Protein AF-A0A2D2AUF2-F1 (afdb_monomer_lite)

Radius of gyration: 23.56 Å; chains: 1; bounding box: 39×73×80 Å

Secondary structure (DSSP, 8-state):
-------------------------TTHHHHHHHIIIIITTTT-HHHHHHHHHHTT-EEPPP-TTSPPPPTTEEEEEEEEEETTEEEEEEEEEE--B-TTS-EEEEEEEE-S-BHHHHHHHHHHHH-SPEE-TTS-EEEEEEEETTEEEE-GGGGGS-HHHHHHHHHHS-EEEEEEEEPTTSBEEEEEEEEE-TTS--

pLDDT: mean 77.95, std 17.76, range [35.19, 95.75]

Structure (mmCIF, N/CA/C/O backbone):
data_AF-A0A2D2AUF2-F1
#
_entry.id   AF-A0A2D2AUF2-F1
#
loop_
_atom_site.group_PDB
_atom_site.id
_atom_site.type_symbol
_atom_site.label_atom_id
_atom_site.label_alt_id
_atom_site.label_comp_id
_atom_site.label_asym_id
_atom_site.label_entity_id
_atom_site.label_seq_id
_atom_site.pdbx_PDB_ins_code
_atom_site.Cartn_x
_atom_site.Cartn_y
_atom_site.Cartn_z
_atom_site.occupancy
_atom_site.B_iso_or_equiv
_atom_site.auth_seq_id
_atom_site.auth_comp_id
_atom_site.auth_asym_id
_atom_site.auth_atom_id
_atom_site.pdbx_PDB_model_num
ATOM 1 N N . MET A 1 1 ? 6.861 -54.718 62.204 1.00 42.69 1 MET A N 1
ATOM 2 C CA . MET A 1 1 ? 7.048 -54.697 60.732 1.00 42.69 1 MET A CA 1
ATOM 3 C C . MET A 1 1 ? 6.108 -53.640 60.169 1.00 42.69 1 MET A C 1
ATOM 5 O O . MET A 1 1 ? 4.911 -53.840 60.222 1.00 42.69 1 MET A O 1
ATOM 9 N N . ARG A 1 2 ? 6.547 -52.387 60.024 1.00 39.69 2 ARG A N 1
ATOM 10 C CA . ARG A 1 2 ? 7.263 -51.808 58.866 1.00 39.69 2 ARG A CA 1
ATOM 11 C C . ARG A 1 2 ? 6.414 -51.729 57.580 1.00 39.69 2 ARG A C 1
ATOM 13 O O . ARG A 1 2 ? 6.298 -52.730 56.894 1.00 39.69 2 ARG A O 1
ATOM 20 N N . LEU A 1 3 ? 6.009 -50.482 57.276 1.00 37.81 3 LEU A N 1
ATOM 21 C CA . LEU A 1 3 ? 5.752 -49.844 55.965 1.00 37.81 3 LEU A CA 1
ATOM 22 C C . LEU A 1 3 ? 4.627 -50.449 55.099 1.00 37.81 3 LEU A C 1
ATOM 24 O O . LEU A 1 3 ? 4.617 -51.636 54.833 1.00 37.81 3 LEU A O 1
ATOM 28 N N . ARG A 1 4 ? 3.675 -49.688 54.549 1.00 45.91 4 ARG A N 1
ATOM 29 C CA . ARG A 1 4 ? 3.782 -48.426 53.787 1.00 45.91 4 ARG A CA 1
ATOM 30 C C . ARG A 1 4 ? 2.498 -47.614 54.052 1.00 45.91 4 ARG A C 1
ATOM 32 O O . ARG A 1 4 ? 1.413 -48.151 53.899 1.00 45.91 4 ARG A O 1
ATOM 39 N N . LEU A 1 5 ? 2.508 -46.401 54.604 1.00 39.28 5 LEU A N 1
ATOM 40 C CA . LEU A 1 5 ? 3.148 -45.174 54.120 1.00 39.28 5 LEU A CA 1
ATOM 41 C C . LEU A 1 5 ? 2.722 -44.855 52.673 1.00 39.28 5 LEU A C 1
ATOM 43 O O . LEU A 1 5 ? 3.410 -45.255 51.745 1.00 39.28 5 LEU A O 1
ATOM 47 N N . GLN A 1 6 ? 1.615 -44.127 52.486 1.00 37.69 6 GLN A N 1
ATOM 48 C CA . GLN A 1 6 ? 1.638 -42.743 51.979 1.00 37.69 6 GLN A CA 1
ATOM 49 C C . GLN A 1 6 ? 0.254 -42.253 51.496 1.00 37.69 6 GLN A C 1
ATOM 51 O O . GLN A 1 6 ? -0.261 -42.696 50.479 1.00 37.69 6 GLN A O 1
ATOM 56 N N . ARG A 1 7 ? -0.221 -41.211 52.199 1.00 39.41 7 ARG A N 1
ATOM 57 C CA . ARG A 1 7 ? -0.939 -40.025 51.689 1.00 39.41 7 ARG A CA 1
ATOM 58 C C . ARG A 1 7 ? -2.450 -40.126 51.449 1.00 39.41 7 ARG A C 1
ATOM 60 O O . ARG A 1 7 ? -2.929 -40.098 50.325 1.00 39.41 7 ARG A O 1
ATOM 67 N N . ALA A 1 8 ? -3.183 -40.007 52.554 1.00 43.19 8 ALA A N 1
ATOM 68 C CA . ALA A 1 8 ? -4.300 -39.070 52.635 1.00 43.19 8 ALA A CA 1
ATOM 69 C C . ALA A 1 8 ? -3.779 -37.742 53.221 1.00 43.19 8 ALA A C 1
ATOM 71 O O . ALA A 1 8 ? -3.351 -37.749 54.368 1.00 43.19 8 ALA A O 1
ATOM 72 N N . VAL A 1 9 ? -3.774 -36.652 52.443 1.00 41.28 9 VAL A N 1
ATOM 73 C CA . VAL A 1 9 ? -3.790 -35.227 52.867 1.00 41.28 9 VAL A CA 1
ATOM 74 C C . VAL A 1 9 ? -4.280 -34.461 51.624 1.00 41.28 9 VAL A C 1
ATOM 76 O O . VAL A 1 9 ? -3.587 -34.441 50.616 1.00 41.28 9 VAL A O 1
ATOM 79 N N . ALA A 1 10 ? -5.575 -34.181 51.501 1.00 35.19 10 ALA A N 1
ATOM 80 C CA . ALA A 1 10 ? -6.265 -32.975 51.965 1.00 35.19 10 ALA A CA 1
ATOM 81 C C . ALA A 1 10 ? -6.026 -31.717 51.099 1.00 35.19 10 ALA A C 1
ATOM 83 O O . ALA A 1 10 ? -4.905 -31.256 50.936 1.00 35.19 10 ALA A O 1
ATOM 84 N N . ALA A 1 11 ? -7.164 -31.153 50.684 1.00 35.75 11 ALA A N 1
ATOM 85 C CA . ALA A 1 11 ? -7.474 -29.729 50.573 1.00 35.75 11 ALA A CA 1
ATOM 86 C C . ALA A 1 11 ? -6.917 -28.891 49.399 1.00 35.75 11 ALA A C 1
ATOM 88 O O . ALA A 1 11 ? -5.749 -28.540 49.329 1.00 35.75 11 ALA A O 1
ATOM 89 N N . VAL A 1 12 ? -7.869 -28.484 48.549 1.00 39.88 12 VAL A N 1
ATOM 90 C CA . VAL A 1 12 ? -8.188 -27.087 48.192 1.00 39.88 12 VAL A CA 1
ATOM 91 C C . VAL A 1 12 ? -7.005 -26.151 47.900 1.00 39.88 12 VAL A C 1
ATOM 93 O O . VAL A 1 12 ? -6.470 -25.495 48.786 1.00 39.88 12 VAL A O 1
ATOM 96 N N . LEU A 1 13 ? -6.751 -25.963 46.606 1.00 39.34 13 LEU A N 1
ATOM 97 C CA . LEU A 1 13 ? -6.381 -24.683 45.991 1.00 39.34 13 LEU A CA 1
ATOM 98 C C . LEU A 1 13 ? -7.336 -24.535 44.791 1.00 39.34 13 LEU A C 1
ATOM 100 O O . LEU A 1 13 ? -7.175 -25.210 43.783 1.00 39.34 13 LEU A O 1
ATOM 104 N N . ALA A 1 14 ? -8.526 -23.948 44.935 1.00 36.66 14 ALA A N 1
ATOM 105 C CA . ALA A 1 14 ? -8.764 -22.506 44.962 1.00 36.66 14 ALA A CA 1
ATOM 106 C C . ALA A 1 14 ? -7.935 -21.755 43.906 1.00 36.66 14 ALA A C 1
ATOM 108 O O . ALA A 1 14 ? -6.745 -21.529 44.083 1.00 36.66 14 ALA A O 1
ATOM 109 N N . ALA A 1 15 ? -8.628 -21.399 42.820 1.00 44.09 15 ALA A N 1
ATOM 110 C CA . ALA A 1 15 ? -8.520 -20.135 42.101 1.00 44.09 15 ALA A CA 1
ATOM 111 C C . ALA A 1 15 ? -7.111 -19.532 41.963 1.00 44.09 15 ALA A C 1
ATOM 113 O O . ALA A 1 15 ? -6.648 -18.862 42.869 1.00 44.09 15 ALA A O 1
ATOM 114 N N . ILE A 1 16 ? -6.496 -19.705 40.791 1.00 44.22 16 ILE A N 1
ATOM 115 C CA . ILE A 1 16 ? -5.993 -18.647 39.888 1.00 44.22 16 ILE A CA 1
ATOM 116 C C . ILE A 1 16 ? -5.719 -19.378 38.564 1.00 44.22 16 ILE A C 1
ATOM 118 O O . ILE A 1 16 ? -4.598 -19.686 38.185 1.00 44.22 16 ILE A O 1
ATOM 122 N N . GLY A 1 17 ? -6.791 -19.743 37.865 1.00 37.19 17 GLY A N 1
ATOM 123 C CA . GLY A 1 17 ? -6.725 -20.001 36.430 1.00 37.19 17 GLY A CA 1
ATOM 124 C C . GLY A 1 17 ? -7.055 -18.691 35.745 1.00 37.19 17 GLY A C 1
ATOM 125 O O . GLY A 1 17 ? -8.127 -18.567 35.162 1.00 37.19 17 GLY A O 1
ATOM 126 N N . GLY A 1 18 ? -6.213 -17.675 35.965 1.00 37.88 18 GLY A N 1
ATOM 127 C CA . GLY A 1 18 ? -6.371 -16.380 35.330 1.00 37.88 18 GLY A CA 1
ATOM 128 C C . GLY A 1 18 ? -6.527 -16.618 33.840 1.00 37.88 18 GLY A C 1
ATOM 129 O O . GLY A 1 18 ? -5.649 -17.210 33.213 1.00 37.88 18 GLY A O 1
ATOM 130 N N . ALA A 1 19 ? -7.667 -16.197 33.297 1.00 42.41 19 ALA A N 1
ATOM 131 C CA . ALA A 1 19 ? -7.785 -15.970 31.879 1.00 42.41 19 ALA A CA 1
ATOM 132 C C . ALA A 1 19 ? -6.606 -15.068 31.511 1.00 42.41 19 ALA A C 1
ATOM 134 O O . ALA A 1 19 ? -6.608 -13.871 31.801 1.00 42.41 19 ALA A O 1
ATOM 135 N N . LEU A 1 20 ? -5.576 -15.656 30.908 1.00 38.62 20 LEU A N 1
ATOM 136 C CA . LEU A 1 20 ? -4.679 -14.935 30.033 1.00 38.62 20 LEU A CA 1
ATOM 137 C C . LEU A 1 20 ? -5.557 -14.504 28.861 1.00 38.62 20 LEU A C 1
ATOM 139 O O . LEU A 1 20 ? -5.543 -15.085 27.780 1.00 38.62 20 LEU A O 1
ATOM 143 N N . ILE A 1 21 ? -6.344 -13.454 29.097 1.00 46.22 21 ILE A N 1
ATOM 144 C CA . ILE A 1 21 ? -6.586 -12.447 28.089 1.00 46.22 21 ILE A CA 1
ATOM 145 C C . ILE A 1 21 ? -5.179 -11.931 27.806 1.00 46.22 21 ILE A C 1
ATOM 147 O O . ILE A 1 21 ? -4.710 -10.964 28.402 1.00 46.22 21 ILE A O 1
ATOM 151 N N . CYS A 1 22 ? -4.459 -12.635 26.932 1.00 38.75 22 CYS A N 1
ATOM 152 C CA . CYS A 1 22 ? -3.429 -12.020 26.134 1.00 38.75 22 CYS A CA 1
ATOM 153 C C . CYS A 1 22 ? -4.176 -10.977 25.309 1.00 38.75 22 CYS A C 1
ATOM 155 O O . CYS A 1 22 ? -4.531 -11.208 24.157 1.00 38.75 22 CYS A O 1
ATOM 157 N N . ALA A 1 23 ? -4.467 -9.834 25.928 1.00 42.66 23 ALA A N 1
ATOM 158 C CA . ALA A 1 23 ? -4.622 -8.598 25.212 1.00 42.66 23 ALA A CA 1
ATOM 159 C C . ALA A 1 23 ? -3.246 -8.383 24.591 1.00 42.66 23 ALA A C 1
ATOM 161 O 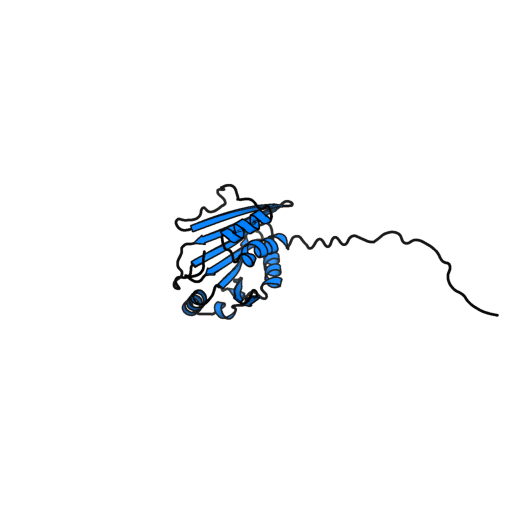O . ALA A 1 23 ? -2.363 -7.756 25.180 1.00 42.66 23 ALA A O 1
ATOM 162 N N . ALA A 1 24 ? -3.037 -8.998 23.423 1.00 40.31 24 ALA A N 1
ATOM 163 C CA . ALA A 1 24 ? -2.057 -8.504 22.488 1.00 40.31 24 ALA A CA 1
ATOM 164 C C . ALA A 1 24 ? -2.299 -6.992 22.451 1.00 40.31 24 ALA A C 1
ATOM 166 O O . ALA A 1 24 ? -3.454 -6.566 22.316 1.00 40.31 24 ALA A O 1
ATOM 167 N N . PRO A 1 25 ? -1.271 -6.175 22.723 1.00 41.75 25 PRO A N 1
ATOM 168 C CA . PRO A 1 25 ? -1.486 -4.749 22.827 1.00 41.75 25 PRO A CA 1
ATOM 169 C C . PRO A 1 25 ? -2.106 -4.300 21.507 1.00 41.75 25 PRO A C 1
ATOM 171 O O . PRO A 1 25 ? -1.744 -4.825 20.453 1.00 41.75 25 PRO A O 1
ATOM 174 N N . ALA A 1 26 ? -3.007 -3.323 21.569 1.00 50.41 26 ALA A N 1
ATOM 175 C CA . ALA A 1 26 ? -3.733 -2.707 20.455 1.00 50.41 26 ALA A CA 1
ATOM 176 C C . ALA A 1 26 ? -2.844 -2.106 19.332 1.00 50.41 26 ALA A C 1
ATOM 178 O O . ALA A 1 26 ? -3.297 -1.282 18.552 1.00 50.41 26 ALA A O 1
ATOM 179 N N . ARG A 1 27 ? -1.568 -2.506 19.250 1.00 51.31 27 ARG A N 1
ATOM 180 C CA . ARG A 1 27 ? -0.566 -2.273 18.206 1.00 51.31 27 ARG A CA 1
ATOM 181 C C . ARG A 1 27 ? -0.865 -3.030 16.906 1.00 51.31 27 ARG A C 1
ATOM 183 O O . ARG A 1 27 ? -0.371 -2.616 15.866 1.00 51.31 27 ARG A O 1
ATOM 190 N N . ALA A 1 28 ? -1.668 -4.097 16.948 1.00 58.34 28 ALA A N 1
ATOM 191 C CA . ALA A 1 28 ? -2.028 -4.869 15.757 1.00 58.34 28 ALA A CA 1
ATOM 192 C C . ALA A 1 28 ? -3.044 -4.155 14.854 1.00 58.34 28 ALA A C 1
ATOM 194 O O . ALA A 1 28 ? -3.029 -4.395 13.661 1.00 58.34 28 ALA A O 1
ATOM 195 N N . GLU A 1 29 ? -3.858 -3.226 15.364 1.00 80.19 29 GLU A N 1
ATOM 196 C CA . GLU A 1 29 ? -5.055 -2.789 14.630 1.00 80.19 29 GLU A CA 1
ATOM 197 C C . GLU A 1 29 ? -4.760 -2.110 13.277 1.00 80.19 29 GLU A C 1
ATOM 199 O O . GLU A 1 29 ? -5.298 -2.543 12.259 1.00 80.19 29 GLU A O 1
ATOM 204 N N . LEU A 1 30 ? -3.870 -1.104 13.204 1.00 87.38 30 LEU A N 1
ATOM 205 C CA . LEU A 1 30 ? -3.563 -0.479 11.903 1.00 87.38 30 LEU A CA 1
ATOM 206 C C . LEU A 1 30 ? -2.656 -1.345 11.032 1.00 87.38 30 LEU A C 1
ATOM 208 O O . LEU A 1 30 ? -2.805 -1.310 9.816 1.00 87.38 30 LEU A O 1
ATOM 212 N N . VAL A 1 31 ? -1.710 -2.092 11.610 1.00 91.25 31 VAL A N 1
ATOM 213 C CA . VAL A 1 31 ? -0.820 -2.967 10.825 1.00 91.25 31 VAL A CA 1
ATOM 214 C C . VAL A 1 31 ? -1.611 -4.128 10.223 1.00 91.25 31 VAL A C 1
ATOM 216 O O . VAL A 1 31 ? -1.379 -4.476 9.073 1.00 91.25 31 VAL A O 1
ATOM 219 N N . GLU A 1 32 ? -2.574 -4.685 10.953 1.00 89.75 32 GLU A N 1
ATOM 220 C CA . GLU A 1 32 ? -3.500 -5.722 10.490 1.00 89.75 32 GLU A CA 1
ATOM 221 C C . GLU A 1 32 ? -4.498 -5.168 9.473 1.00 89.75 32 GLU A C 1
ATOM 223 O O . GLU A 1 32 ? -4.731 -5.795 8.440 1.00 89.75 32 GLU A O 1
ATOM 228 N N . ALA A 1 33 ? -5.042 -3.968 9.706 1.00 90.44 33 ALA A N 1
ATOM 229 C CA . ALA A 1 33 ? -5.881 -3.299 8.717 1.00 90.44 33 ALA A CA 1
ATOM 230 C C . ALA A 1 33 ? -5.100 -3.023 7.425 1.00 90.44 33 ALA A C 1
ATOM 232 O O . ALA A 1 33 ? -5.596 -3.293 6.337 1.00 90.44 33 ALA A O 1
ATOM 233 N N . PHE A 1 34 ? -3.865 -2.532 7.530 1.00 93.25 34 PHE A N 1
ATOM 234 C CA . PHE A 1 34 ? -2.984 -2.305 6.389 1.00 93.25 34 PHE A CA 1
ATOM 235 C C . PHE A 1 34 ? -2.601 -3.608 5.693 1.00 93.25 34 PHE A C 1
ATOM 237 O O . PHE A 1 34 ? -2.616 -3.677 4.467 1.00 93.25 34 PHE A O 1
ATOM 244 N N . ASP A 1 35 ? -2.296 -4.654 6.451 1.00 93.25 35 ASP A N 1
ATOM 245 C CA . ASP A 1 35 ? -2.040 -5.967 5.886 1.00 93.25 35 ASP A CA 1
ATOM 246 C C . ASP A 1 35 ? -3.241 -6.458 5.085 1.00 93.25 35 ASP A C 1
ATOM 248 O O . ASP A 1 35 ? -3.132 -6.738 3.900 1.00 93.25 35 ASP A O 1
ATOM 252 N N . THR A 1 36 ? -4.409 -6.484 5.707 1.00 91.88 36 THR A N 1
ATOM 253 C CA . THR A 1 36 ? -5.612 -7.038 5.095 1.00 91.88 36 THR A CA 1
ATOM 254 C C . THR A 1 36 ? -6.059 -6.211 3.894 1.00 91.88 36 THR A C 1
ATOM 256 O O . THR A 1 36 ? -6.344 -6.763 2.835 1.00 91.88 36 THR A O 1
ATOM 259 N N . LEU A 1 37 ? -6.097 -4.884 4.039 1.00 91.94 37 LEU A N 1
ATOM 260 C CA . LEU A 1 37 ? -6.670 -3.993 3.035 1.00 91.94 37 LEU A CA 1
ATOM 261 C C . LEU A 1 37 ? -5.679 -3.553 1.972 1.00 91.94 37 LEU A C 1
ATOM 263 O O . LEU A 1 37 ? -6.103 -3.383 0.839 1.00 91.94 37 LEU A O 1
ATOM 267 N N . CYS A 1 38 ? -4.4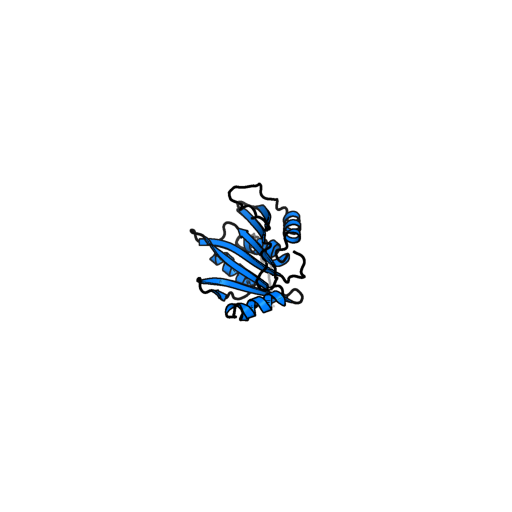07 -3.337 2.302 1.00 93.56 38 CYS A N 1
ATOM 268 C CA . CYS A 1 38 ? -3.408 -2.873 1.342 1.00 93.56 38 CYS A CA 1
ATOM 269 C C . CYS A 1 38 ? -2.577 -4.045 0.817 1.00 93.56 38 CYS A C 1
ATOM 271 O O . CYS A 1 38 ? -2.573 -4.289 -0.387 1.00 93.56 38 CYS A O 1
ATOM 273 N N . ILE A 1 39 ? -1.901 -4.792 1.695 1.00 93.00 39 ILE A N 1
ATOM 274 C CA . ILE A 1 39 ? -1.002 -5.877 1.273 1.00 93.00 39 ILE A CA 1
ATOM 275 C C . ILE A 1 39 ? -1.806 -7.027 0.647 1.00 93.00 39 ILE A C 1
ATOM 277 O O . ILE A 1 39 ? -1.487 -7.462 -0.454 1.00 93.00 39 ILE A O 1
ATOM 281 N N . GLY A 1 40 ? -2.853 -7.514 1.310 1.00 92.38 40 GLY A N 1
ATOM 282 C CA . GLY A 1 40 ? -3.635 -8.693 0.924 1.00 92.38 40 GLY A CA 1
ATOM 283 C C . GLY A 1 40 ? -4.453 -8.532 -0.356 1.00 92.38 40 GLY A C 1
ATOM 284 O O . GLY A 1 40 ? -4.844 -9.526 -0.959 1.00 92.38 40 GLY A O 1
ATOM 285 N N . THR A 1 41 ? -4.679 -7.297 -0.795 1.00 91.81 41 THR A N 1
ATOM 286 C CA . THR A 1 41 ? -5.451 -6.958 -2.002 1.00 91.81 41 THR A CA 1
ATOM 287 C C . THR A 1 41 ? -4.583 -6.353 -3.107 1.00 91.81 41 THR A C 1
ATOM 289 O O . THR A 1 41 ? -5.101 -5.899 -4.132 1.00 91.81 41 THR A O 1
ATOM 292 N N . ASP A 1 42 ? -3.273 -6.263 -2.861 1.00 89.88 42 ASP A N 1
ATOM 293 C CA . ASP A 1 42 ? -2.308 -5.529 -3.673 1.00 89.88 42 ASP A CA 1
ATOM 294 C C . ASP A 1 42 ? -2.723 -4.079 -3.957 1.00 89.88 42 ASP A C 1
ATOM 296 O O . ASP A 1 42 ? -2.354 -3.536 -4.993 1.00 89.88 42 ASP A O 1
ATOM 300 N N . ALA A 1 43 ? -3.492 -3.440 -3.066 1.00 89.50 43 ALA A N 1
ATOM 301 C CA . ALA A 1 43 ? -4.050 -2.093 -3.231 1.00 89.50 43 ALA A CA 1
ATOM 302 C C . ALA A 1 43 ? -4.877 -1.884 -4.512 1.00 89.50 43 ALA A C 1
ATOM 304 O O . ALA A 1 43 ? -4.853 -0.800 -5.105 1.00 89.50 43 ALA A O 1
ATOM 305 N N . ARG A 1 44 ? -5.591 -2.910 -4.980 1.00 88.00 44 ARG A N 1
ATOM 306 C CA . ARG A 1 44 ? -6.575 -2.764 -6.066 1.00 88.00 44 ARG A CA 1
ATOM 307 C C . ARG A 1 44 ? -7.876 -2.221 -5.490 1.00 88.00 44 ARG A C 1
ATOM 309 O O . ARG A 1 44 ? -8.402 -2.814 -4.551 1.00 88.00 44 ARG A O 1
ATOM 316 N N . ILE A 1 45 ? -8.408 -1.125 -6.038 1.00 86.75 45 ILE A N 1
ATOM 317 C CA . ILE A 1 45 ? -9.576 -0.424 -5.463 1.00 86.75 45 ILE A CA 1
ATOM 318 C C . ILE A 1 45 ? -10.752 -1.379 -5.225 1.00 86.75 45 ILE A C 1
ATOM 320 O O . ILE A 1 45 ? -11.304 -1.401 -4.123 1.00 86.75 45 ILE A O 1
ATOM 324 N N . ASP A 1 46 ? -11.096 -2.204 -6.213 1.00 89.25 46 ASP A N 1
ATOM 325 C CA . ASP A 1 46 ? -12.234 -3.123 -6.118 1.00 89.25 46 ASP A CA 1
ATOM 326 C C . ASP A 1 46 ? -12.013 -4.210 -5.063 1.00 89.25 46 ASP A C 1
ATOM 328 O O . ASP A 1 46 ? -12.911 -4.516 -4.275 1.00 89.25 46 ASP A O 1
ATOM 332 N N . ALA A 1 47 ? -10.800 -4.766 -5.001 1.00 91.06 47 ALA A N 1
ATOM 333 C CA . ALA A 1 47 ? -10.445 -5.786 -4.021 1.00 91.06 47 ALA A CA 1
ATOM 334 C C . ALA A 1 47 ? -10.423 -5.212 -2.597 1.00 91.06 47 ALA A C 1
ATOM 336 O O . ALA A 1 47 ? -10.985 -5.825 -1.691 1.00 91.06 47 ALA A O 1
ATOM 337 N N . VAL A 1 48 ? -9.856 -4.013 -2.411 1.00 90.50 48 VAL A N 1
ATOM 338 C CA . VAL A 1 48 ? -9.858 -3.300 -1.124 1.00 90.50 48 VAL A CA 1
ATOM 339 C C . VAL A 1 48 ? -11.287 -3.035 -0.673 1.00 90.50 48 VAL A C 1
ATOM 341 O O . VAL A 1 48 ? -11.638 -3.329 0.464 1.00 90.50 48 VAL A O 1
ATOM 344 N N . THR A 1 49 ? -12.122 -2.503 -1.564 1.00 90.06 49 THR A N 1
ATOM 345 C CA . THR A 1 49 ? -13.510 -2.145 -1.252 1.00 90.06 49 THR A CA 1
ATOM 346 C C . THR A 1 49 ? -14.320 -3.381 -0.872 1.00 90.06 49 THR A C 1
ATOM 348 O O . THR A 1 49 ? -14.997 -3.388 0.157 1.00 90.06 49 THR A O 1
ATOM 351 N N . LYS A 1 50 ? -14.202 -4.459 -1.657 1.00 93.56 50 LYS A N 1
ATOM 352 C CA . LYS A 1 50 ? -14.858 -5.741 -1.380 1.00 93.56 50 LYS A CA 1
ATOM 353 C C . LYS A 1 50 ? -14.433 -6.311 -0.029 1.00 93.56 50 LYS A C 1
ATOM 355 O O . LYS A 1 50 ? -15.289 -6.730 0.749 1.00 93.56 50 LYS A O 1
ATOM 360 N N . GLU A 1 51 ? -13.133 -6.316 0.254 1.00 93.00 51 GLU A N 1
ATOM 361 C CA . GLU A 1 51 ? -12.594 -6.870 1.494 1.00 93.00 51 GLU A CA 1
ATOM 362 C C . GLU A 1 51 ? -12.976 -6.021 2.711 1.00 93.00 51 GLU A C 1
ATOM 364 O O . GLU A 1 51 ? -13.425 -6.547 3.728 1.00 93.00 51 GLU A O 1
ATOM 369 N N . ALA A 1 52 ? -12.917 -4.697 2.588 1.00 90.25 52 ALA A N 1
ATOM 370 C CA . ALA A 1 52 ? -13.354 -3.784 3.632 1.00 90.25 52 ALA A CA 1
ATOM 371 C C . ALA A 1 52 ? -14.839 -3.985 3.974 1.00 90.25 52 ALA A C 1
ATOM 373 O O . ALA A 1 52 ? -15.192 -4.103 5.149 1.00 90.25 52 ALA A O 1
ATOM 374 N N . PHE A 1 53 ? -15.715 -4.095 2.970 1.00 90.38 53 PHE A N 1
ATOM 375 C CA . PHE A 1 53 ? -17.139 -4.361 3.198 1.00 90.38 53 PHE A CA 1
ATOM 376 C C . PHE A 1 53 ? -17.388 -5.740 3.812 1.00 90.38 53 PHE A C 1
ATOM 378 O O . PHE A 1 53 ? -18.227 -5.856 4.706 1.00 90.38 53 PHE A O 1
ATOM 385 N N . ARG A 1 54 ? -16.628 -6.768 3.409 1.00 91.69 54 ARG A N 1
ATOM 386 C CA . ARG A 1 54 ? -16.664 -8.096 4.048 1.00 91.69 54 ARG A CA 1
ATOM 387 C C . ARG A 1 54 ? -16.349 -8.013 5.546 1.00 91.69 54 ARG A C 1
ATOM 389 O O . ARG A 1 54 ? -16.924 -8.758 6.333 1.00 91.69 54 ARG A O 1
ATOM 396 N N . LEU A 1 55 ? -15.468 -7.092 5.933 1.00 87.06 55 LEU A N 1
ATOM 397 C CA . LEU A 1 55 ? -15.062 -6.821 7.315 1.00 87.06 55 LEU A CA 1
ATOM 398 C C . LEU A 1 55 ? -15.959 -5.791 8.032 1.00 87.06 55 LEU A C 1
ATOM 400 O O . LEU A 1 55 ? -15.640 -5.367 9.141 1.00 87.06 55 LEU A O 1
ATOM 404 N N . GLY A 1 56 ? -17.062 -5.357 7.413 1.00 87.88 56 GLY A N 1
ATOM 405 C CA . GLY A 1 56 ? -18.014 -4.412 8.006 1.00 87.88 56 GLY A CA 1
ATOM 406 C C . GLY A 1 56 ? -17.581 -2.940 7.985 1.00 87.88 56 GLY A C 1
ATOM 407 O O . GLY A 1 56 ? -18.223 -2.108 8.631 1.00 87.88 56 GLY A O 1
ATOM 408 N N . TRP A 1 57 ? -16.522 -2.594 7.246 1.00 90.00 57 TRP A N 1
ATOM 409 C CA . TRP A 1 57 ? -16.137 -1.201 7.011 1.00 90.00 57 TRP A CA 1
ATOM 410 C C . TRP A 1 57 ? -17.177 -0.511 6.128 1.00 90.00 57 TRP A C 1
ATOM 412 O O . TRP A 1 57 ? -17.936 -1.153 5.401 1.00 90.00 57 TRP A O 1
ATOM 422 N N . LYS A 1 58 ? -17.201 0.821 6.165 1.00 86.69 58 LYS A N 1
ATOM 423 C CA . LYS A 1 58 ? -18.144 1.628 5.383 1.00 86.69 58 LYS A CA 1
ATOM 424 C C . LYS A 1 58 ? -17.403 2.645 4.533 1.00 86.69 58 LYS A C 1
ATOM 426 O O . LYS A 1 58 ? -16.301 3.065 4.882 1.00 86.69 58 LYS A O 1
ATOM 431 N N . MET A 1 59 ? -18.030 3.084 3.445 1.00 86.12 59 MET A N 1
ATOM 432 C CA . MET A 1 59 ? -17.562 4.272 2.731 1.00 86.12 59 MET A CA 1
ATOM 433 C C . MET A 1 59 ? -17.577 5.465 3.683 1.00 86.12 59 MET A C 1
ATOM 435 O O . MET A 1 59 ? -18.555 5.688 4.401 1.00 86.12 59 MET A O 1
ATOM 439 N N . SER A 1 60 ? -16.488 6.228 3.695 1.00 80.62 60 SER A N 1
ATOM 440 C CA . SER A 1 60 ? -16.458 7.498 4.406 1.00 80.62 60 SER A CA 1
ATOM 441 C C . SER A 1 60 ? -17.479 8.438 3.780 1.00 80.62 60 SER A C 1
ATOM 443 O O . SER A 1 60 ? -17.525 8.548 2.551 1.00 80.62 60 SER A O 1
ATOM 445 N N . PRO A 1 61 ? -18.242 9.186 4.591 1.00 71.38 61 PRO A N 1
ATOM 446 C CA . PRO A 1 61 ? -18.938 10.346 4.073 1.00 71.38 61 PRO A CA 1
ATOM 447 C C . PRO A 1 61 ? -17.921 11.290 3.412 1.00 71.38 61 PRO A C 1
ATOM 449 O O . PRO A 1 61 ? -16.770 11.360 3.877 1.00 71.38 61 PRO A O 1
ATOM 452 N N . PRO A 1 62 ? -18.325 12.045 2.378 1.00 67.81 62 PRO A N 1
ATOM 453 C CA . PRO A 1 62 ? -17.518 13.142 1.865 1.00 67.81 62 PRO A CA 1
ATOM 454 C C . PRO A 1 62 ? -17.129 14.065 3.024 1.00 67.81 62 PRO A C 1
ATOM 456 O O . PRO A 1 62 ? -17.994 14.540 3.761 1.00 67.81 62 PRO A O 1
ATOM 459 N N . SER A 1 63 ? -15.833 14.300 3.225 1.00 60.91 63 SER A N 1
ATOM 460 C CA . SER A 1 63 ? -15.354 15.242 4.236 1.00 60.91 63 SER A CA 1
ATOM 461 C C . SER A 1 63 ? -14.322 16.203 3.648 1.00 60.91 63 SER A C 1
ATOM 463 O O . SER A 1 63 ? -13.570 15.826 2.752 1.00 60.91 63 SER A O 1
ATOM 465 N N . PRO A 1 64 ? -14.167 17.410 4.211 1.00 57.56 64 PRO A N 1
ATOM 466 C CA . PRO A 1 64 ? -13.069 18.304 3.838 1.00 57.56 64 PRO A CA 1
ATOM 467 C C . PRO A 1 64 ? -11.680 17.707 4.133 1.00 57.56 64 PRO A C 1
ATOM 469 O O . PRO A 1 64 ? -10.678 18.154 3.588 1.00 57.56 64 PRO A O 1
ATOM 472 N N . ARG A 1 65 ? -11.609 16.698 5.018 1.00 55.50 65 ARG A N 1
ATOM 473 C CA . ARG A 1 65 ? -10.368 16.006 5.410 1.00 55.50 65 ARG A CA 1
ATOM 474 C C . ARG A 1 65 ? -10.024 14.830 4.499 1.00 55.50 65 ARG A C 1
ATOM 476 O O . ARG A 1 65 ? -9.006 14.177 4.714 1.00 55.50 65 ARG A O 1
ATOM 483 N N . THR A 1 66 ? -10.890 14.491 3.554 1.00 61.31 66 THR A N 1
ATOM 484 C CA . THR A 1 66 ? -10.612 13.515 2.502 1.00 61.31 66 THR A CA 1
ATOM 485 C C . THR A 1 66 ? -10.274 14.315 1.263 1.00 61.31 66 THR A C 1
ATOM 487 O O . THR A 1 66 ? -11.132 15.025 0.744 1.00 61.31 66 THR A O 1
ATOM 490 N N . ARG A 1 67 ? -9.013 14.253 0.823 1.00 65.62 67 ARG A N 1
ATOM 491 C CA . ARG A 1 67 ? -8.624 14.850 -0.455 1.00 65.62 67 ARG A CA 1
ATOM 492 C C . ARG A 1 67 ? -9.512 14.232 -1.535 1.00 65.62 67 ARG A C 1
ATOM 494 O O . ARG A 1 67 ? -9.525 13.012 -1.681 1.00 65.62 67 ARG A O 1
ATOM 501 N N . ALA A 1 68 ? -10.234 15.073 -2.267 1.00 65.06 68 ALA A N 1
ATOM 502 C CA . ALA A 1 68 ? -10.927 14.629 -3.464 1.00 65.06 68 ALA A CA 1
ATOM 503 C C . ALA A 1 68 ? -9.890 14.086 -4.468 1.00 65.06 68 ALA A C 1
ATOM 505 O O . ALA A 1 68 ? -8.814 14.691 -4.595 1.00 65.06 68 ALA A O 1
ATOM 506 N N . PRO A 1 69 ? -10.177 12.969 -5.158 1.00 67.25 69 PRO A N 1
ATOM 507 C CA . PRO A 1 69 ? -9.364 12.539 -6.287 1.00 67.25 69 PRO A CA 1
ATOM 508 C C . PRO A 1 69 ? -9.206 13.701 -7.277 1.00 67.25 69 PRO A C 1
ATOM 510 O O . PRO A 1 69 ? -10.153 14.453 -7.518 1.00 67.25 69 PRO A O 1
ATOM 513 N N . ARG A 1 70 ? -7.995 13.895 -7.801 1.00 71.19 70 ARG A N 1
ATOM 514 C CA . ARG A 1 70 ? -7.757 14.827 -8.910 1.00 71.19 70 ARG A CA 1
ATOM 515 C C . ARG A 1 70 ? -8.411 14.296 -10.184 1.00 71.19 70 ARG A C 1
ATOM 517 O O . ARG A 1 70 ? -8.810 13.139 -10.260 1.00 71.19 70 ARG A O 1
ATOM 524 N N . GLU A 1 71 ? -8.493 15.146 -11.199 1.00 65.75 71 GLU A N 1
ATOM 525 C CA . GLU A 1 71 ? -8.868 14.711 -12.543 1.00 65.75 71 GLU A CA 1
ATOM 526 C C . GLU A 1 71 ? -7.964 13.547 -12.992 1.00 65.75 71 GLU A C 1
ATOM 528 O O . GLU A 1 71 ? -6.742 13.623 -12.863 1.00 65.75 71 GLU A O 1
ATOM 533 N N . GLY A 1 72 ? -8.575 12.440 -13.427 1.00 66.81 72 GLY A N 1
ATOM 534 C CA . GLY A 1 72 ? -7.871 11.196 -13.766 1.00 66.81 72 GLY A CA 1
ATOM 535 C C . GLY A 1 72 ? -7.513 10.286 -12.579 1.00 66.81 72 GLY A C 1
ATOM 536 O O . GLY A 1 72 ? -6.994 9.197 -12.793 1.00 66.81 72 GLY A O 1
ATOM 537 N N . GLU A 1 73 ? -7.792 10.666 -11.329 1.00 72.69 73 GLU A N 1
ATOM 538 C CA . GLU A 1 73 ? -7.659 9.772 -10.171 1.00 72.69 73 GLU A CA 1
ATOM 539 C C . G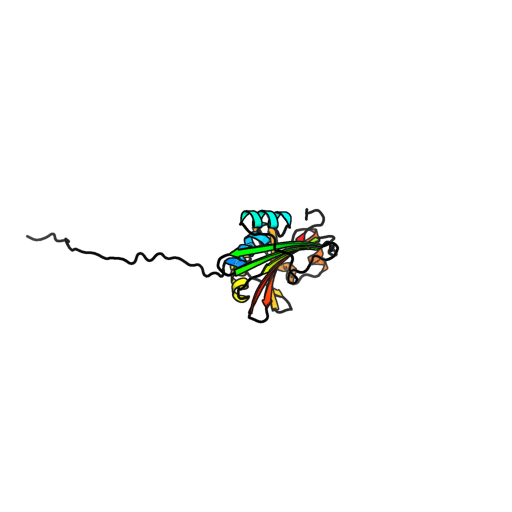LU A 1 73 ? -9.006 9.100 -9.861 1.00 72.69 73 GLU A C 1
ATOM 541 O O . GLU A 1 73 ? -10.043 9.757 -9.761 1.00 72.69 73 GLU A O 1
ATOM 546 N N . ILE A 1 74 ? -8.987 7.788 -9.624 1.00 76.38 74 ILE A N 1
ATOM 547 C CA . ILE A 1 74 ? -10.103 7.080 -8.980 1.00 76.38 74 ILE A CA 1
ATOM 548 C C . ILE A 1 74 ? -9.684 6.820 -7.541 1.00 76.38 74 ILE A C 1
ATOM 550 O O . ILE A 1 74 ? -8.564 6.367 -7.296 1.00 76.38 74 ILE A O 1
ATOM 554 N N . GLY A 1 75 ? -10.559 7.108 -6.578 1.00 80.06 75 GLY A N 1
ATOM 555 C CA . GLY A 1 75 ? -10.239 6.848 -5.185 1.00 80.06 75 GLY A CA 1
ATOM 556 C C . GLY A 1 75 ? -11.434 6.519 -4.312 1.00 80.06 75 GLY A C 1
ATOM 557 O O . GLY A 1 75 ? -12.550 6.981 -4.542 1.00 80.06 75 GLY A O 1
ATOM 558 N N . VAL A 1 76 ? -11.165 5.721 -3.283 1.00 83.56 76 VAL A N 1
ATOM 559 C CA . VAL A 1 76 ? -12.123 5.362 -2.240 1.00 83.56 76 VAL A CA 1
ATOM 560 C C . VAL A 1 76 ? -11.532 5.689 -0.877 1.00 83.56 76 VAL A C 1
ATOM 562 O O . VAL A 1 76 ? -10.351 5.445 -0.616 1.00 83.56 76 VAL A O 1
ATOM 565 N N . THR A 1 77 ? -12.370 6.228 0.003 1.00 86.81 77 THR A N 1
ATOM 566 C CA . THR A 1 77 ? -12.057 6.342 1.425 1.00 86.81 77 THR A CA 1
ATOM 567 C C . THR A 1 77 ? -13.004 5.447 2.200 1.00 86.81 77 THR A C 1
ATOM 569 O O . THR A 1 77 ? -14.222 5.607 2.128 1.00 86.81 77 THR A O 1
ATOM 572 N N . LEU A 1 78 ? -12.433 4.540 2.979 1.00 85.94 78 LEU A N 1
ATOM 573 C CA . LEU A 1 78 ? -13.147 3.599 3.828 1.00 85.94 78 LEU A CA 1
ATOM 574 C C . LEU A 1 78 ? -12.870 3.940 5.288 1.00 85.94 78 LEU A C 1
ATOM 576 O O . LEU A 1 78 ? -11.764 4.358 5.635 1.00 85.94 78 LEU A O 1
ATOM 580 N N . VAL A 1 79 ? -13.873 3.763 6.139 1.00 85.94 79 VAL A N 1
ATOM 581 C CA . VAL A 1 79 ? -13.775 3.982 7.581 1.00 85.94 79 VAL A CA 1
ATOM 582 C C . VAL A 1 79 ? -14.267 2.761 8.343 1.00 85.94 79 VAL A C 1
ATOM 584 O O . VAL A 1 79 ? -15.324 2.202 8.037 1.00 85.94 79 VAL A O 1
ATOM 587 N N . ASN A 1 80 ? -13.509 2.381 9.366 1.00 83.50 80 ASN A N 1
ATOM 588 C CA . ASN A 1 80 ? -13.972 1.498 10.426 1.00 83.50 80 ASN A CA 1
ATOM 589 C C . ASN A 1 80 ? -14.085 2.298 11.720 1.00 83.50 80 ASN A C 1
ATOM 591 O O . ASN A 1 80 ? -13.184 3.066 12.062 1.00 83.50 80 ASN A O 1
ATOM 595 N N . VAL A 1 81 ? -15.206 2.118 12.412 1.00 73.62 81 VAL A N 1
ATOM 596 C CA . VAL A 1 81 ? -15.445 2.687 13.736 1.00 73.62 81 VAL A CA 1
ATOM 597 C C . VAL A 1 81 ? -15.560 1.513 14.704 1.00 73.62 81 VAL A C 1
ATOM 599 O O . VAL A 1 81 ? -16.656 1.048 15.013 1.00 73.62 81 VAL A O 1
ATOM 602 N N . GLY A 1 82 ? -14.405 1.006 15.131 1.00 62.16 82 GLY A N 1
ATOM 603 C CA . GLY A 1 82 ? -14.256 -0.019 16.163 1.00 62.16 82 GLY A CA 1
ATOM 604 C C . GLY A 1 82 ? -13.742 0.602 17.464 1.00 62.16 82 GLY A C 1
ATOM 605 O O . GLY A 1 82 ? -13.126 1.660 17.439 1.00 62.16 82 GLY A O 1
ATOM 606 N N . HIS A 1 83 ? -14.061 -0.007 18.612 1.00 44.34 83 HIS A N 1
ATOM 607 C CA . HIS A 1 83 ? -13.554 0.283 19.970 1.00 44.34 83 HIS A CA 1
ATOM 608 C C . HIS A 1 83 ? -12.729 1.582 20.175 1.00 44.34 83 HIS A C 1
ATOM 610 O O . HIS A 1 83 ? -11.571 1.539 20.580 1.00 44.34 83 HIS A O 1
ATOM 616 N N . LYS A 1 84 ? -13.376 2.749 20.020 1.00 48.09 84 LYS A N 1
ATOM 617 C CA . LYS A 1 84 ? -12.832 4.107 20.260 1.00 48.09 84 LYS A CA 1
ATOM 618 C C . LYS A 1 84 ? -11.838 4.659 19.222 1.00 48.09 84 LYS A C 1
ATOM 620 O O . LYS A 1 84 ? -11.353 5.767 19.438 1.00 48.09 84 LYS A O 1
ATOM 625 N N . GLN A 1 85 ? -11.570 3.979 18.106 1.00 58.84 85 GLN A N 1
ATOM 626 C CA . GLN A 1 85 ? -10.696 4.490 17.043 1.00 58.84 85 GLN A CA 1
ATOM 627 C C . GLN A 1 85 ? -11.420 4.595 15.696 1.00 58.84 85 GLN A C 1
ATOM 629 O O . GLN A 1 85 ? -12.311 3.813 15.367 1.00 58.84 85 GLN A O 1
ATOM 634 N N . MET A 1 86 ? -11.039 5.609 14.918 1.00 65.62 86 MET A N 1
ATOM 635 C CA . MET A 1 86 ? -11.404 5.719 13.509 1.00 65.62 86 MET A CA 1
ATOM 636 C C . MET A 1 86 ? -10.190 5.298 12.695 1.00 65.62 86 MET A C 1
ATOM 638 O O . MET A 1 86 ? -9.203 6.032 12.649 1.00 65.62 86 MET A O 1
ATOM 642 N N . VAL A 1 87 ? -10.282 4.146 12.036 1.00 72.25 87 VAL A N 1
ATOM 643 C CA . VAL A 1 87 ? -9.278 3.733 11.055 1.00 72.25 87 VAL A CA 1
ATOM 644 C C . VAL A 1 87 ? -9.772 4.140 9.680 1.00 72.25 87 VAL A C 1
ATOM 646 O O . VAL A 1 87 ? -10.916 3.860 9.314 1.00 72.25 87 VAL A O 1
ATOM 649 N N . ARG A 1 88 ? -8.923 4.832 8.922 1.00 74.94 88 ARG A N 1
ATOM 650 C CA . ARG A 1 88 ? -9.231 5.261 7.557 1.00 74.94 88 ARG A CA 1
ATOM 651 C C . ARG A 1 88 ? -8.321 4.537 6.586 1.00 74.94 88 ARG A C 1
ATOM 653 O O . ARG A 1 88 ? -7.114 4.580 6.781 1.00 74.94 88 ARG A O 1
ATOM 660 N N . ALA A 1 89 ? -8.881 3.954 5.533 1.00 73.44 89 ALA A N 1
ATOM 661 C CA . ALA A 1 89 ? -8.117 3.474 4.389 1.00 73.44 89 ALA A CA 1
ATOM 662 C C . ALA A 1 89 ? -8.411 4.361 3.176 1.00 73.44 89 ALA A C 1
ATOM 664 O O . ALA A 1 89 ? -9.574 4.560 2.828 1.00 73.44 89 ALA A O 1
ATOM 665 N N . ASN A 1 90 ? -7.370 4.906 2.553 1.00 75.88 90 ASN A N 1
ATOM 666 C CA . ASN A 1 90 ? -7.474 5.626 1.288 1.00 75.88 90 ASN A CA 1
ATOM 667 C C . ASN A 1 90 ? -6.799 4.800 0.210 1.00 75.88 90 ASN A C 1
ATOM 669 O O . ASN A 1 90 ? -5.615 4.504 0.349 1.00 75.88 90 ASN A O 1
ATOM 673 N N . VAL A 1 91 ? -7.521 4.494 -0.863 1.00 75.25 91 VAL A N 1
ATOM 674 C CA . VAL A 1 91 ? -6.924 3.921 -2.069 1.00 75.25 91 VAL A CA 1
ATOM 675 C C . VAL A 1 91 ? -7.122 4.894 -3.209 1.00 75.25 91 VAL A C 1
ATOM 677 O O . VAL A 1 91 ? -8.248 5.322 -3.441 1.00 75.25 91 VAL A O 1
ATOM 680 N N . ILE A 1 92 ? -6.036 5.269 -3.876 1.00 78.94 92 ILE A N 1
ATOM 681 C CA . ILE A 1 92 ? -6.028 6.195 -5.007 1.00 78.94 92 ILE A CA 1
ATOM 682 C C . ILE A 1 92 ? -5.234 5.543 -6.130 1.00 78.94 92 ILE A C 1
ATOM 684 O O . ILE A 1 92 ? -4.071 5.195 -5.937 1.00 78.94 92 ILE A O 1
ATOM 688 N N . VAL A 1 93 ? -5.841 5.406 -7.301 1.00 71.19 93 VAL A N 1
ATOM 689 C CA . VAL A 1 93 ? -5.155 5.003 -8.530 1.00 71.19 93 VAL A CA 1
ATOM 690 C C . VAL A 1 93 ? -4.967 6.271 -9.360 1.00 71.19 93 VAL A C 1
ATOM 692 O O . VAL A 1 93 ? -5.921 6.711 -10.005 1.00 71.19 93 VAL A O 1
ATOM 695 N N . PRO A 1 94 ? -3.796 6.928 -9.301 1.00 65.75 94 PRO A N 1
ATOM 696 C CA . PRO A 1 94 ? -3.460 7.962 -10.264 1.00 65.75 94 PRO A CA 1
ATOM 697 C C . PRO A 1 94 ? -3.295 7.367 -11.658 1.00 65.75 94 PRO A C 1
ATOM 699 O O . PRO A 1 94 ? -2.495 6.456 -11.852 1.00 65.75 94 PRO A O 1
ATOM 702 N N . ASP A 1 95 ? -3.969 7.950 -12.648 1.00 63.47 95 ASP A N 1
ATOM 703 C CA . ASP A 1 95 ? -3.683 7.709 -14.067 1.00 63.47 95 ASP A CA 1
ATOM 704 C C . ASP A 1 95 ? -2.423 8.466 -14.523 1.00 63.47 95 ASP A C 1
ATOM 706 O O . ASP A 1 95 ? -2.394 9.142 -15.548 1.00 63.47 95 ASP A O 1
ATOM 710 N N . VAL A 1 96 ? -1.380 8.426 -13.691 1.00 62.22 96 VAL A N 1
ATOM 711 C CA . VAL A 1 96 ? -0.082 9.015 -14.001 1.00 62.22 96 VAL A CA 1
ATOM 712 C C . VAL A 1 96 ? 0.782 7.886 -14.548 1.00 62.22 96 VAL A C 1
ATOM 714 O O . VAL A 1 96 ? 1.221 7.042 -13.755 1.00 62.22 96 VAL A O 1
ATOM 717 N N . PRO A 1 97 ? 1.016 7.832 -15.872 1.00 65.81 97 PRO A N 1
ATOM 718 C CA . PRO A 1 97 ? 1.989 6.908 -16.420 1.00 65.81 97 PRO A CA 1
ATOM 719 C C . PRO A 1 97 ? 3.358 7.256 -15.840 1.00 65.81 97 PRO A C 1
ATOM 721 O O . PRO A 1 97 ? 3.784 8.412 -15.840 1.00 65.81 97 PRO A O 1
ATOM 724 N N . LEU A 1 98 ? 4.035 6.245 -15.313 1.00 72.19 98 LEU A N 1
ATOM 725 C CA . LEU A 1 98 ? 5.453 6.331 -14.994 1.00 72.19 98 LEU A CA 1
ATOM 726 C C . LEU A 1 98 ? 6.242 6.291 -16.310 1.00 72.19 98 LEU A C 1
ATOM 728 O O . LEU A 1 98 ? 5.718 5.845 -17.330 1.00 72.19 98 LEU A O 1
ATOM 732 N N . ASP A 1 99 ? 7.514 6.695 -16.295 1.00 69.06 99 ASP A N 1
ATOM 733 C CA . ASP A 1 99 ? 8.376 6.685 -17.494 1.00 69.06 99 ASP A CA 1
ATOM 734 C C . ASP A 1 99 ? 8.472 5.291 -18.161 1.00 69.06 99 ASP A C 1
ATOM 736 O O . ASP A 1 99 ? 8.831 5.170 -19.329 1.00 69.06 99 ASP A O 1
ATOM 740 N N . SER A 1 100 ? 8.111 4.231 -17.431 1.00 67.12 100 SER A N 1
ATOM 741 C CA . SER A 1 100 ? 8.008 2.841 -17.891 1.00 67.12 100 SER A CA 1
ATOM 742 C C . SER A 1 100 ? 6.657 2.459 -18.522 1.00 67.12 100 SER A C 1
ATOM 744 O O . SER A 1 100 ? 6.463 1.300 -18.880 1.00 67.12 100 SER A O 1
ATOM 746 N N . GLY A 1 101 ? 5.689 3.378 -18.599 1.00 69.50 101 GLY A N 1
ATOM 747 C CA . GLY A 1 101 ? 4.288 3.099 -18.948 1.00 69.50 101 GLY A CA 1
ATOM 748 C C . GLY A 1 101 ? 3.475 2.444 -17.820 1.00 69.50 101 GLY A C 1
ATOM 749 O O . GLY A 1 101 ? 2.284 2.187 -17.985 1.00 69.50 101 GLY A O 1
ATOM 750 N N . SER A 1 102 ? 4.109 2.158 -16.681 1.00 77.00 102 SER A N 1
ATOM 751 C CA . SER A 1 102 ? 3.491 1.566 -15.492 1.00 77.00 102 SER A CA 1
ATOM 752 C C . SER A 1 102 ? 2.516 2.542 -14.824 1.00 77.00 102 SER A C 1
ATOM 754 O O . SER A 1 102 ? 2.686 3.757 -14.915 1.00 77.00 102 SER A O 1
ATOM 756 N N . VAL A 1 103 ? 1.529 2.020 -14.094 1.00 73.81 103 VAL A N 1
ATOM 757 C CA . VAL A 1 103 ? 0.562 2.831 -13.330 1.00 73.81 103 VAL A CA 1
ATOM 758 C C . VAL A 1 103 ? 0.850 2.704 -11.839 1.00 73.81 103 VAL A C 1
ATOM 760 O O . VAL A 1 103 ? 1.151 1.615 -11.348 1.00 73.81 103 VAL A O 1
ATOM 763 N N . SER A 1 104 ? 0.746 3.812 -11.106 1.00 80.31 104 SER A N 1
ATOM 764 C CA . SER A 1 104 ? 0.907 3.816 -9.652 1.00 80.31 104 SER A CA 1
ATOM 765 C C . SER A 1 104 ? -0.443 3.700 -8.945 1.00 80.31 104 SER A C 1
ATOM 767 O O . SER A 1 104 ? -1.462 4.197 -9.414 1.00 80.31 104 SER A O 1
ATOM 769 N N . SER A 1 105 ? -0.486 3.044 -7.793 1.00 82.94 105 SER A N 1
ATOM 770 C CA . SER A 1 105 ? -1.612 3.109 -6.859 1.00 82.94 105 SER A CA 1
ATOM 771 C C . SER A 1 105 ? -1.113 3.336 -5.457 1.00 82.94 105 SER A C 1
ATOM 773 O O . SER A 1 105 ? -0.072 2.815 -5.076 1.00 82.94 105 SER A O 1
ATOM 775 N N . VAL A 1 106 ? -1.861 4.102 -4.680 1.00 87.50 106 VAL A N 1
ATOM 776 C CA . VAL A 1 106 ? -1.529 4.438 -3.304 1.00 87.50 106 VAL A CA 1
ATOM 777 C C . VAL A 1 106 ? -2.600 3.854 -2.404 1.00 87.50 106 VAL A C 1
ATOM 779 O O . VAL A 1 106 ? -3.760 4.206 -2.564 1.00 87.50 106 VAL A O 1
ATOM 782 N N . CYS A 1 107 ? -2.223 2.999 -1.457 1.00 91.25 107 CYS A N 1
ATOM 783 C CA . CYS A 1 107 ? -3.086 2.559 -0.363 1.00 91.25 107 CYS A CA 1
ATOM 784 C C . CYS A 1 107 ? -2.491 3.032 0.953 1.00 91.25 107 CYS A C 1
ATOM 786 O O . CYS A 1 107 ? -1.324 2.772 1.231 1.00 91.25 107 CYS A O 1
ATOM 788 N N . ALA A 1 108 ? -3.266 3.747 1.753 1.00 91.12 108 ALA A N 1
ATOM 789 C CA . ALA A 1 108 ? -2.797 4.306 3.008 1.00 91.12 108 ALA A CA 1
ATOM 790 C C . ALA A 1 108 ? -3.784 4.017 4.128 1.00 91.12 108 ALA A C 1
ATOM 792 O O . ALA A 1 108 ? -4.989 4.139 3.918 1.00 91.12 108 ALA A O 1
ATOM 793 N N . VAL A 1 109 ? -3.268 3.681 5.309 1.00 90.31 109 VAL A N 1
ATOM 794 C CA . VAL A 1 109 ? -4.057 3.460 6.522 1.00 90.31 109 VAL A CA 1
ATOM 795 C C . VAL A 1 109 ? -3.650 4.469 7.594 1.00 90.31 109 VAL A C 1
ATOM 797 O O . VAL A 1 109 ? -2.466 4.624 7.899 1.00 90.31 109 VAL A O 1
ATOM 800 N N . PHE A 1 110 ? -4.651 5.147 8.153 1.00 87.31 110 PHE A N 1
ATOM 801 C CA . PHE A 1 110 ? -4.520 6.209 9.152 1.00 87.31 110 PHE A CA 1
ATOM 802 C C . PHE A 1 110 ? -5.230 5.809 10.443 1.00 87.31 110 PHE A C 1
ATOM 804 O O . PHE A 1 110 ? -6.271 5.147 10.396 1.00 87.31 110 PHE A O 1
ATOM 811 N N . GLY A 1 111 ? -4.714 6.273 11.579 1.00 84.12 111 GLY A N 1
ATOM 812 C CA . GLY A 1 111 ? -5.262 5.991 12.903 1.00 84.12 111 GLY A CA 1
ATOM 813 C C . GLY A 1 111 ? -4.371 6.544 14.014 1.00 84.12 111 GLY A C 1
ATOM 814 O O . GLY A 1 111 ? -3.466 7.332 13.756 1.00 84.12 111 GLY A O 1
ATOM 815 N N . ASP A 1 112 ? -4.634 6.145 15.256 1.00 84.81 112 ASP A N 1
ATOM 816 C CA . ASP A 1 112 ? -4.057 6.784 16.448 1.00 84.81 112 ASP A CA 1
ATOM 817 C C . ASP A 1 112 ? -2.878 5.995 17.049 1.00 84.81 112 ASP A C 1
ATOM 819 O O . ASP A 1 112 ? -2.775 5.807 18.260 1.00 84.81 112 ASP A O 1
ATOM 823 N N . GLN A 1 113 ? -1.992 5.464 16.200 1.00 88.19 113 GLN A N 1
ATOM 824 C CA . GLN A 1 113 ? -0.850 4.654 16.639 1.00 88.19 113 GLN A CA 1
ATOM 825 C C . GLN A 1 113 ? 0.481 5.383 16.456 1.00 88.19 113 GLN A C 1
ATOM 827 O O . GLN A 1 113 ? 0.679 6.108 15.489 1.00 88.19 113 GLN A O 1
ATOM 832 N N . MET A 1 114 ? 1.425 5.145 17.372 1.00 91.25 114 MET A N 1
ATOM 833 C CA . MET A 1 114 ? 2.787 5.691 17.306 1.00 91.25 114 MET A CA 1
ATOM 834 C C . MET A 1 114 ? 3.572 5.128 16.117 1.00 91.25 114 MET A C 1
ATOM 836 O O . MET A 1 114 ? 3.598 3.910 15.916 1.00 91.25 114 MET A O 1
ATOM 840 N N . ALA A 1 115 ? 4.291 5.989 15.394 1.00 91.25 115 ALA A N 1
ATOM 841 C CA . ALA A 1 115 ? 5.073 5.622 14.212 1.00 91.25 115 ALA A CA 1
ATOM 842 C C . ALA A 1 115 ? 6.076 4.490 14.498 1.00 91.25 115 ALA A C 1
ATOM 844 O O . ALA A 1 115 ? 6.183 3.540 13.724 1.00 91.25 115 ALA A O 1
ATOM 845 N N . THR A 1 116 ? 6.739 4.520 15.654 1.00 91.44 116 THR A N 1
ATOM 846 C CA . THR A 1 116 ? 7.683 3.475 16.091 1.00 91.44 116 THR A CA 1
ATOM 847 C C . THR A 1 116 ? 7.022 2.107 16.299 1.00 91.44 116 THR A C 1
ATOM 849 O O . THR A 1 116 ? 7.620 1.065 16.011 1.00 91.44 116 THR A O 1
ATOM 852 N N . SER A 1 117 ? 5.765 2.084 16.758 1.00 91.19 117 SER A 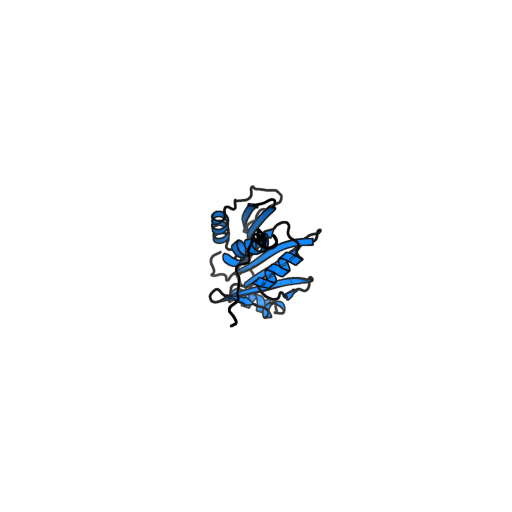N 1
ATOM 853 C CA . SER A 1 117 ? 4.989 0.844 16.898 1.00 91.19 117 SER A CA 1
ATOM 854 C C . SER A 1 117 ? 4.592 0.286 15.531 1.00 91.19 117 SER A C 1
ATOM 856 O O . SER A 1 117 ? 4.722 -0.918 15.312 1.00 91.19 117 SER A O 1
ATOM 858 N N . LEU A 1 118 ? 4.194 1.155 14.596 1.00 92.56 118 LEU A N 1
ATOM 859 C CA . LEU A 1 118 ? 3.896 0.769 13.213 1.00 92.56 118 LEU A CA 1
ATOM 860 C C . LEU A 1 118 ? 5.127 0.194 12.512 1.00 92.56 118 LEU A C 1
ATOM 862 O O . LEU A 1 118 ? 5.050 -0.867 11.900 1.00 92.56 118 LEU A O 1
ATOM 866 N N . GLN A 1 119 ? 6.276 0.861 12.648 1.00 93.38 119 GLN A N 1
ATOM 867 C CA . GLN A 1 119 ? 7.545 0.409 12.077 1.00 93.38 119 GLN A CA 1
ATOM 868 C C . GLN A 1 119 ? 7.926 -0.983 12.587 1.00 93.38 119 GLN A C 1
ATOM 870 O O . GLN A 1 119 ? 8.310 -1.843 11.797 1.00 93.38 119 GLN A O 1
ATOM 875 N N . SER A 1 120 ? 7.770 -1.226 13.891 1.00 92.19 120 SER A N 1
ATOM 876 C CA . SER A 1 120 ? 8.057 -2.527 14.504 1.00 92.19 120 SER A CA 1
ATOM 877 C C . SER A 1 120 ? 7.118 -3.625 13.989 1.00 92.19 120 SER A C 1
ATOM 879 O O . SER A 1 120 ? 7.571 -4.721 13.663 1.00 92.19 120 SER A O 1
ATOM 881 N N . GLY A 1 121 ? 5.817 -3.332 13.873 1.00 92.62 121 GLY A N 1
ATOM 882 C CA . GLY A 1 121 ? 4.831 -4.278 13.342 1.00 92.62 121 GLY A CA 1
ATOM 883 C C . GLY A 1 121 ? 5.061 -4.610 11.866 1.00 92.62 121 GLY A C 1
ATOM 884 O O . GLY A 1 121 ? 5.021 -5.776 11.481 1.00 92.62 121 GLY A O 1
ATOM 885 N N . LEU A 1 122 ? 5.386 -3.606 11.047 1.00 93.81 122 LEU A N 1
ATOM 886 C CA . LEU A 1 122 ? 5.761 -3.817 9.648 1.00 93.81 122 LEU A CA 1
ATOM 887 C C . LEU A 1 122 ? 7.064 -4.603 9.525 1.00 93.81 122 LEU A C 1
ATOM 889 O O . LEU A 1 122 ? 7.144 -5.492 8.684 1.00 93.81 122 LEU A O 1
ATOM 893 N N . ALA A 1 123 ? 8.057 -4.346 10.379 1.00 93.31 123 ALA A N 1
ATOM 894 C CA . ALA A 1 123 ? 9.318 -5.078 10.347 1.00 93.31 123 ALA A CA 1
ATOM 895 C C . ALA A 1 123 ? 9.144 -6.576 10.645 1.00 93.31 123 ALA A C 1
ATOM 897 O O . ALA A 1 123 ? 9.790 -7.410 10.012 1.00 93.31 123 ALA A O 1
ATOM 898 N N . ALA A 1 124 ? 8.229 -6.933 11.552 1.00 91.38 124 ALA A N 1
ATOM 899 C CA . ALA A 1 124 ? 7.895 -8.329 11.839 1.00 91.38 124 ALA A CA 1
ATOM 900 C C . ALA A 1 124 ? 7.295 -9.066 10.627 1.00 91.38 124 ALA A C 1
ATOM 902 O O . ALA A 1 124 ? 7.366 -10.290 10.553 1.00 91.38 124 ALA A O 1
ATOM 903 N N . LYS A 1 125 ? 6.713 -8.326 9.677 1.00 89.31 125 LYS A N 1
ATOM 904 C CA . LYS A 1 125 ? 5.972 -8.878 8.542 1.00 89.31 125 LYS A CA 1
ATOM 905 C C . LYS A 1 125 ? 6.715 -8.787 7.209 1.00 89.31 125 LYS A C 1
ATOM 907 O O . LYS A 1 125 ? 6.706 -9.734 6.432 1.00 89.31 125 LYS A O 1
ATOM 912 N N . LEU A 1 126 ? 7.329 -7.641 6.938 1.00 93.00 126 LEU A N 1
ATOM 913 C CA . LEU A 1 126 ? 8.038 -7.324 5.695 1.00 93.00 126 LEU A CA 1
ATOM 914 C C . LEU A 1 126 ? 9.557 -7.501 5.827 1.00 93.00 126 LEU A C 1
ATOM 916 O O . LEU A 1 126 ? 10.292 -7.315 4.859 1.00 93.00 126 LEU A O 1
ATOM 920 N N . GLY A 1 127 ? 10.038 -7.842 7.023 1.00 91.38 127 GLY A N 1
ATOM 921 C CA . GLY A 1 127 ? 11.457 -7.923 7.330 1.00 91.38 127 GLY A CA 1
ATOM 922 C C . GLY A 1 127 ? 12.085 -6.552 7.581 1.00 91.38 127 GLY A C 1
ATOM 923 O O . GLY A 1 127 ? 11.422 -5.571 7.919 1.00 91.38 127 GLY A O 1
ATOM 924 N N . LYS A 1 128 ? 13.409 -6.475 7.448 1.00 90.38 128 LYS A N 1
ATOM 925 C CA . LYS A 1 128 ? 14.166 -5.258 7.759 1.00 90.38 128 LYS A CA 1
ATOM 926 C C . LYS A 1 128 ? 13.871 -4.147 6.744 1.00 90.38 128 LYS A C 1
ATOM 928 O O . LYS A 1 128 ? 14.006 -4.358 5.542 1.00 90.38 128 LYS A O 1
ATOM 933 N N . ALA A 1 129 ? 13.540 -2.957 7.240 1.00 92.62 129 ALA A N 1
ATOM 934 C CA . ALA A 1 129 ? 13.397 -1.768 6.405 1.00 92.62 129 ALA A CA 1
ATOM 935 C C . ALA A 1 129 ? 14.763 -1.207 5.980 1.00 92.62 129 ALA A C 1
ATOM 937 O O . ALA A 1 129 ? 15.763 -1.338 6.695 1.00 92.62 129 ALA A O 1
ATOM 938 N N . PHE A 1 130 ? 14.779 -0.509 4.852 1.00 91.69 130 PHE A N 1
ATOM 939 C CA . PHE A 1 130 ? 15.840 0.416 4.478 1.00 91.69 130 PHE A CA 1
ATOM 940 C C . PHE A 1 130 ? 15.536 1.814 5.032 1.00 91.69 130 PHE A C 1
ATOM 942 O O . PHE A 1 130 ? 14.372 2.173 5.190 1.00 91.69 130 PHE A O 1
ATOM 949 N N . ILE A 1 131 ? 16.567 2.609 5.318 1.00 89.00 131 ILE A N 1
ATOM 950 C CA . ILE A 1 131 ? 16.405 4.017 5.697 1.00 89.00 131 ILE A CA 1
ATOM 951 C C . ILE A 1 131 ? 16.756 4.864 4.477 1.00 89.00 131 ILE A C 1
ATOM 953 O O . ILE A 1 131 ? 17.899 4.835 4.026 1.00 89.00 131 ILE A O 1
ATOM 957 N N . ASN A 1 132 ? 15.780 5.585 3.922 1.00 84.44 132 ASN A N 1
ATOM 958 C CA . ASN A 1 132 ? 16.009 6.431 2.749 1.00 84.44 132 ASN A CA 1
ATOM 959 C C . ASN A 1 132 ? 16.781 7.721 3.106 1.00 84.44 132 ASN A C 1
ATOM 961 O O . ASN A 1 132 ? 17.028 8.014 4.275 1.00 84.44 132 ASN A O 1
ATOM 965 N N . GLY A 1 133 ? 17.130 8.527 2.097 1.00 79.69 133 GLY A N 1
ATOM 966 C CA . GLY A 1 133 ? 17.849 9.798 2.294 1.00 79.69 133 GLY A CA 1
ATOM 967 C C . GLY A 1 133 ? 17.106 10.844 3.139 1.00 79.69 133 GLY A C 1
ATOM 968 O O . GLY A 1 133 ? 17.717 11.802 3.597 1.00 79.69 133 GLY A O 1
ATOM 969 N N . GLU A 1 134 ? 15.809 10.646 3.387 1.00 82.62 134 GLU A N 1
ATOM 970 C CA . GLU A 1 134 ? 14.975 11.484 4.259 1.00 82.62 134 GLU A CA 1
ATOM 971 C C . GLU A 1 134 ? 14.859 10.915 5.687 1.00 82.62 134 GLU A C 1
ATOM 973 O O . GLU A 1 134 ? 14.080 11.420 6.493 1.00 82.62 134 GLU A O 1
ATOM 978 N N . GLY A 1 135 ? 15.584 9.838 6.007 1.00 83.75 135 GLY A N 1
ATOM 979 C CA . GLY A 1 135 ? 15.539 9.182 7.315 1.00 83.75 135 GLY A CA 1
ATOM 980 C C . GLY A 1 135 ? 14.303 8.305 7.552 1.00 83.75 135 GLY A C 1
ATOM 981 O O . GLY A 1 135 ? 14.068 7.874 8.679 1.00 83.75 135 GLY A O 1
ATOM 982 N N . ARG A 1 136 ? 13.496 8.017 6.522 1.00 85.88 136 ARG A N 1
ATOM 983 C CA . ARG A 1 136 ? 12.277 7.202 6.652 1.00 85.88 136 ARG A CA 1
ATOM 984 C C . ARG A 1 136 ? 12.579 5.719 6.499 1.00 85.88 136 ARG A C 1
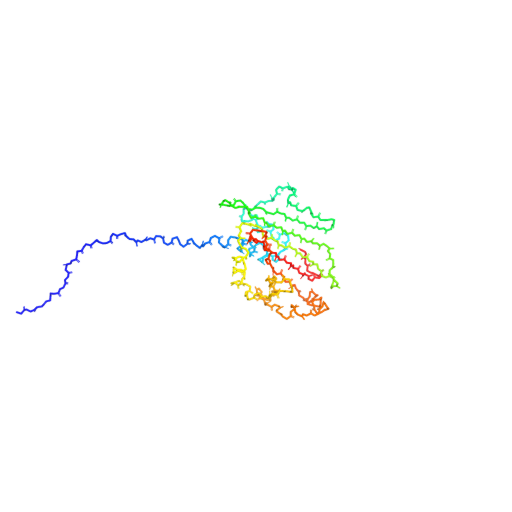ATOM 986 O O . ARG A 1 136 ? 13.334 5.330 5.611 1.00 85.88 136 ARG A O 1
ATOM 993 N N . HIS A 1 137 ? 11.912 4.894 7.307 1.00 90.69 137 HIS A N 1
ATOM 994 C CA . HIS A 1 137 ? 11.879 3.445 7.119 1.00 90.69 137 HIS A CA 1
ATOM 995 C C . HIS A 1 137 ? 11.010 3.096 5.907 1.00 90.69 137 HIS A C 1
ATOM 997 O O . HIS A 1 137 ? 9.823 3.433 5.869 1.00 90.69 137 HIS A O 1
ATOM 1003 N N . VAL A 1 138 ? 11.610 2.416 4.934 1.00 93.31 138 VAL A N 1
ATOM 1004 C CA . VAL A 1 138 ? 10.982 2.016 3.677 1.00 93.31 138 VAL A CA 1
ATOM 1005 C C . VAL A 1 138 ? 11.208 0.528 3.434 1.00 93.31 138 VAL A C 1
ATOM 1007 O O . VAL A 1 138 ? 12.312 0.011 3.600 1.00 93.31 138 VAL A O 1
ATOM 1010 N N . TRP A 1 139 ? 10.165 -0.163 2.995 1.00 95.62 139 TRP A N 1
ATOM 1011 C CA . TRP A 1 139 ? 10.217 -1.538 2.517 1.00 95.62 139 TRP A CA 1
ATOM 1012 C C . TRP A 1 139 ? 9.869 -1.544 1.037 1.00 95.62 139 TRP A C 1
ATOM 1014 O O . TRP A 1 139 ? 8.843 -0.998 0.648 1.00 95.62 139 TRP A O 1
ATOM 1024 N N . MET A 1 140 ? 10.703 -2.170 0.215 1.00 94.94 140 MET A N 1
ATOM 1025 C CA . MET A 1 140 ? 10.407 -2.425 -1.189 1.00 94.94 140 MET A CA 1
ATOM 1026 C C . MET A 1 140 ? 10.361 -3.927 -1.384 1.00 94.94 140 MET A C 1
ATOM 1028 O O . MET A 1 140 ? 11.270 -4.633 -0.940 1.00 94.94 140 MET A O 1
ATOM 1032 N N . TYR A 1 141 ? 9.303 -4.416 -2.014 1.00 95.25 141 TYR A N 1
ATOM 1033 C CA . TYR A 1 141 ? 9.142 -5.836 -2.284 1.00 95.25 141 TYR A CA 1
ATOM 1034 C C . TYR A 1 141 ? 8.337 -6.077 -3.559 1.00 95.25 141 TYR A C 1
ATOM 1036 O O . TYR A 1 141 ? 7.544 -5.237 -3.984 1.00 95.25 141 TYR A O 1
ATOM 1044 N N . SER A 1 142 ? 8.523 -7.250 -4.149 1.00 94.00 142 SER A N 1
ATOM 1045 C CA . SER A 1 142 ? 7.618 -7.823 -5.143 1.00 94.00 142 SER A CA 1
ATOM 1046 C C . SER A 1 142 ? 6.940 -9.060 -4.561 1.00 94.00 142 SER A C 1
ATOM 1048 O O . SER A 1 142 ? 7.333 -9.571 -3.506 1.00 94.00 142 SER A O 1
ATOM 1050 N N . ARG A 1 143 ? 5.896 -9.545 -5.233 1.00 91.19 143 ARG A N 1
ATOM 1051 C CA . ARG A 1 143 ? 5.294 -10.843 -4.926 1.00 91.19 143 ARG A CA 1
ATOM 1052 C C . ARG A 1 143 ? 5.713 -11.867 -5.968 1.00 91.19 143 ARG A C 1
ATOM 1054 O O . ARG A 1 143 ? 5.606 -11.609 -7.163 1.00 91.19 143 ARG A O 1
ATOM 1061 N N . ARG A 1 144 ? 6.152 -13.042 -5.520 1.00 87.81 144 ARG A N 1
ATOM 1062 C CA . ARG A 1 144 ? 6.442 -14.194 -6.388 1.00 87.81 144 ARG A CA 1
ATOM 1063 C C . ARG A 1 144 ? 5.837 -15.434 -5.758 1.00 87.81 144 ARG A C 1
ATOM 1065 O O . ARG A 1 144 ? 6.095 -15.697 -4.590 1.00 87.81 144 ARG A O 1
ATOM 1072 N N . GLU A 1 145 ? 4.986 -16.137 -6.503 1.00 87.44 145 GLU A N 1
ATOM 1073 C CA . GLU A 1 145 ? 4.313 -17.361 -6.027 1.00 87.44 145 GLU A CA 1
ATOM 1074 C C . GLU A 1 145 ? 3.584 -17.163 -4.678 1.00 87.44 145 GLU A C 1
ATOM 1076 O O . GLU A 1 145 ? 3.569 -18.027 -3.809 1.00 87.44 145 GLU A O 1
ATOM 1081 N N . GLY A 1 146 ? 3.001 -15.975 -4.479 1.00 82.62 146 GLY A N 1
ATOM 1082 C CA . GLY A 1 146 ? 2.309 -15.593 -3.242 1.00 82.62 146 GLY A CA 1
ATOM 1083 C C . GLY A 1 146 ? 3.220 -15.139 -2.093 1.00 82.62 146 GLY A C 1
ATOM 1084 O O . GLY A 1 146 ? 2.720 -14.560 -1.127 1.00 82.62 146 GLY A O 1
ATOM 1085 N N . ALA A 1 147 ? 4.537 -15.314 -2.203 1.00 88.94 147 ALA A N 1
ATOM 1086 C CA . ALA A 1 147 ? 5.507 -14.891 -1.199 1.00 88.94 147 ALA A CA 1
ATOM 1087 C C . ALA A 1 147 ? 5.977 -13.444 -1.410 1.00 88.94 147 ALA A C 1
ATOM 1089 O O . ALA A 1 147 ? 6.099 -12.967 -2.540 1.00 88.94 147 ALA A O 1
ATOM 1090 N N . ILE A 1 148 ? 6.275 -12.757 -0.304 1.00 91.94 148 ILE A N 1
ATOM 1091 C CA . ILE A 1 148 ? 6.916 -11.438 -0.304 1.00 91.94 148 ILE A CA 1
ATOM 1092 C C . ILE A 1 148 ? 8.411 -11.627 -0.561 1.00 91.94 148 ILE A C 1
ATOM 1094 O O . ILE A 1 148 ? 9.096 -12.305 0.203 1.00 91.94 148 ILE A O 1
ATOM 1098 N N . VAL A 1 149 ? 8.914 -10.997 -1.621 1.00 92.94 149 VAL A N 1
ATOM 1099 C CA . VAL A 1 149 ? 10.327 -11.018 -2.007 1.00 92.94 149 VAL A CA 1
ATOM 1100 C C . VAL A 1 149 ? 10.903 -9.613 -1.838 1.00 92.94 149 VAL A C 1
ATOM 1102 O O . VAL A 1 149 ? 10.512 -8.712 -2.582 1.00 92.94 149 VAL A O 1
ATOM 1105 N N . PRO A 1 150 ? 11.817 -9.388 -0.877 1.00 92.81 150 PRO A N 1
ATOM 1106 C CA . PRO A 1 150 ? 12.445 -8.086 -0.688 1.00 92.81 150 PRO A CA 1
ATOM 1107 C C . PRO A 1 150 ? 13.217 -7.630 -1.932 1.00 92.81 150 PRO A C 1
ATOM 1109 O O . PRO A 1 150 ? 14.040 -8.362 -2.475 1.00 92.81 150 PRO A O 1
ATOM 1112 N N . GLU A 1 151 ? 13.004 -6.383 -2.340 1.00 92.38 151 GLU A N 1
ATOM 1113 C CA . GLU A 1 151 ? 13.646 -5.740 -3.493 1.00 92.38 151 GLU A CA 1
ATOM 1114 C C . GLU A 1 151 ? 14.744 -4.773 -3.022 1.00 92.38 151 GLU A C 1
ATOM 1116 O O . GLU A 1 151 ? 14.818 -3.614 -3.430 1.00 92.38 151 GLU A O 1
ATOM 1121 N N . THR A 1 152 ? 15.606 -5.234 -2.111 1.00 86.19 152 THR A N 1
ATOM 1122 C CA . THR A 1 152 ? 16.600 -4.379 -1.437 1.00 86.19 152 THR A CA 1
ATOM 1123 C C . THR A 1 152 ? 17.610 -3.738 -2.394 1.00 86.19 152 THR A C 1
ATOM 1125 O O . THR A 1 152 ? 18.127 -2.660 -2.107 1.00 86.19 152 THR A O 1
ATOM 1128 N N . GLY A 1 153 ? 17.865 -4.360 -3.549 1.00 86.62 153 GLY A N 1
ATOM 1129 C CA . GLY A 1 153 ? 18.736 -3.809 -4.590 1.00 86.62 153 GLY A CA 1
ATOM 1130 C C . GLY A 1 153 ? 18.177 -2.555 -5.273 1.00 86.62 153 GLY A C 1
ATOM 1131 O O . GLY A 1 153 ? 18.951 -1.747 -5.788 1.00 86.62 153 GLY A O 1
ATOM 1132 N N . LEU A 1 154 ? 16.856 -2.340 -5.248 1.00 88.62 154 LEU A N 1
ATOM 1133 C CA . LEU A 1 154 ? 16.233 -1.200 -5.927 1.00 88.62 154 LEU A CA 1
ATOM 1134 C C . LEU A 1 154 ? 16.452 0.132 -5.196 1.00 88.62 154 LEU A C 1
ATOM 1136 O O . LEU A 1 154 ? 16.466 1.173 -5.844 1.00 88.62 154 LEU A O 1
ATOM 1140 N N . PHE A 1 155 ? 16.696 0.121 -3.882 1.00 84.31 155 PHE A N 1
ATOM 1141 C CA . PHE A 1 155 ? 16.854 1.352 -3.091 1.00 84.31 155 PHE A CA 1
ATOM 1142 C C . PHE A 1 155 ? 18.024 2.238 -3.522 1.00 84.31 155 PHE A C 1
ATOM 1144 O O . PHE A 1 155 ? 17.936 3.457 -3.422 1.00 84.31 155 PHE A O 1
ATOM 1151 N N . ASN A 1 156 ? 19.109 1.626 -3.996 1.00 83.38 156 ASN A N 1
ATOM 1152 C CA . ASN A 1 156 ? 20.314 2.327 -4.449 1.00 83.38 156 ASN A CA 1
ATOM 1153 C C . ASN A 1 156 ? 20.482 2.246 -5.973 1.00 83.38 156 ASN A C 1
ATOM 1155 O O . ASN A 1 156 ? 21.572 2.475 -6.497 1.00 83.38 156 ASN A O 1
ATOM 1159 N N . SER A 1 157 ? 19.422 1.856 -6.682 1.00 88.69 157 SER A N 1
ATOM 1160 C CA . SER A 1 157 ? 19.437 1.716 -8.133 1.00 88.69 157 SER A CA 1
ATOM 1161 C C . SER A 1 157 ? 19.217 3.058 -8.827 1.00 88.69 157 SER A C 1
ATOM 1163 O O . SER A 1 157 ? 18.621 3.983 -8.277 1.00 88.69 157 SER A O 1
ATOM 1165 N N . SER A 1 158 ? 19.685 3.163 -10.070 1.00 88.56 158 SER A N 1
ATOM 1166 C CA . SER A 1 158 ? 19.387 4.323 -10.907 1.00 88.56 158 SER A CA 1
ATOM 1167 C C . SER A 1 158 ? 17.884 4.395 -11.230 1.00 88.56 158 SER A C 1
ATOM 1169 O O . SER A 1 158 ? 17.215 3.356 -11.259 1.00 88.56 158 SER A O 1
ATOM 1171 N N . PRO A 1 159 ? 17.345 5.584 -11.561 1.00 84.31 159 PRO A N 1
ATOM 1172 C CA . PRO A 1 159 ? 15.960 5.714 -12.018 1.00 84.31 159 PRO A CA 1
ATOM 1173 C C . PRO A 1 159 ? 15.618 4.778 -13.186 1.00 84.31 159 PRO A C 1
ATOM 1175 O O . PRO A 1 159 ? 14.549 4.180 -13.200 1.00 84.31 159 PRO A O 1
ATOM 1178 N N . ALA A 1 160 ? 16.556 4.569 -14.116 1.00 86.00 160 ALA A N 1
ATOM 1179 C CA . ALA A 1 160 ? 16.380 3.647 -15.238 1.00 86.00 160 ALA A CA 1
ATOM 1180 C C . ALA A 1 160 ? 16.237 2.180 -14.790 1.00 86.00 160 ALA A C 1
ATOM 1182 O O . ALA A 1 160 ? 15.407 1.452 -15.326 1.00 86.00 160 ALA A O 1
ATOM 1183 N N . ALA A 1 161 ? 17.008 1.742 -13.791 1.00 88.56 161 ALA A N 1
ATOM 1184 C CA . ALA A 1 161 ? 16.898 0.389 -13.247 1.00 88.56 161 ALA A CA 1
ATOM 1185 C C . ALA A 1 161 ? 15.594 0.187 -12.454 1.00 88.56 161 ALA A C 1
ATOM 1187 O O . ALA A 1 161 ? 14.990 -0.883 -12.526 1.00 88.56 161 ALA A O 1
ATOM 1188 N N . ILE A 1 162 ? 15.122 1.221 -11.751 1.00 85.56 162 ILE A N 1
ATOM 1189 C CA . ILE A 1 162 ? 13.812 1.211 -11.084 1.00 85.56 162 ILE A CA 1
ATOM 1190 C C . ILE A 1 162 ? 12.683 1.133 -12.121 1.00 85.56 162 ILE A C 1
ATOM 1192 O O . ILE A 1 162 ? 11.799 0.289 -11.996 1.00 85.56 162 ILE A O 1
ATOM 1196 N N . ALA A 1 163 ? 12.746 1.947 -13.178 1.00 85.25 163 ALA A N 1
ATOM 1197 C CA . ALA A 1 163 ? 11.776 1.920 -14.271 1.00 85.25 163 ALA A CA 1
ATOM 1198 C C . ALA A 1 163 ? 11.746 0.555 -14.979 1.00 85.25 163 ALA A C 1
ATOM 1200 O O . ALA A 1 163 ? 10.670 0.017 -15.238 1.00 85.25 163 ALA A O 1
ATOM 1201 N N . ALA A 1 164 ? 12.913 -0.051 -15.224 1.00 88.19 164 ALA A N 1
ATOM 1202 C CA . ALA A 1 164 ? 13.004 -1.399 -15.780 1.00 88.19 164 ALA A CA 1
ATOM 1203 C C . ALA A 1 164 ? 12.354 -2.446 -14.858 1.00 88.19 164 ALA A C 1
ATOM 1205 O O . ALA A 1 164 ? 11.633 -3.319 -15.335 1.00 88.19 164 ALA A O 1
ATOM 1206 N N . ALA A 1 165 ? 12.546 -2.339 -13.538 1.00 89.81 165 ALA A N 1
ATOM 1207 C CA . ALA A 1 165 ? 11.891 -3.227 -12.582 1.00 89.81 165 ALA A CA 1
ATOM 1208 C C . ALA A 1 165 ? 10.360 -3.076 -12.598 1.00 89.81 165 ALA A C 1
ATOM 1210 O O . ALA A 1 165 ? 9.663 -4.084 -12.569 1.00 89.81 165 ALA A O 1
ATOM 1211 N N . TRP A 1 166 ? 9.836 -1.851 -12.690 1.00 88.50 166 TRP A N 1
ATOM 1212 C CA . TRP A 1 166 ? 8.391 -1.590 -12.772 1.00 88.50 166 TRP A CA 1
ATOM 1213 C C . TRP A 1 166 ? 7.745 -2.049 -14.083 1.00 88.50 166 TRP A C 1
ATOM 1215 O O . TRP A 1 166 ? 6.545 -2.331 -14.106 1.00 88.50 166 TRP A O 1
ATOM 1225 N N . ALA A 1 167 ? 8.516 -2.110 -15.170 1.00 85.56 167 ALA A N 1
ATOM 1226 C CA . ALA A 1 167 ? 8.065 -2.685 -16.435 1.00 85.56 167 ALA A CA 1
ATOM 1227 C C . ALA A 1 167 ? 8.029 -4.224 -16.389 1.00 85.56 167 ALA A C 1
ATOM 1229 O O . ALA A 1 167 ? 7.172 -4.842 -17.016 1.00 85.56 167 ALA A O 1
ATOM 1230 N N . ASP A 1 168 ? 8.945 -4.840 -15.639 1.00 89.00 168 ASP A N 1
ATOM 1231 C CA . ASP A 1 168 ? 9.109 -6.296 -15.538 1.00 89.00 168 ASP A CA 1
ATOM 1232 C C . ASP A 1 168 ? 8.181 -6.947 -14.502 1.00 89.00 168 ASP A C 1
ATOM 1234 O O . ASP A 1 168 ? 7.691 -8.059 -14.707 1.00 89.00 168 ASP A O 1
ATOM 1238 N N . ARG A 1 169 ? 7.897 -6.259 -13.389 1.00 91.00 169 ARG A N 1
ATOM 1239 C CA . ARG A 1 169 ? 7.075 -6.794 -12.296 1.00 91.00 169 ARG A CA 1
ATOM 1240 C C . ARG A 1 169 ? 6.401 -5.703 -11.478 1.00 91.00 169 ARG A C 1
ATOM 1242 O O . ARG A 1 169 ? 6.870 -4.570 -11.402 1.00 91.00 169 ARG A O 1
ATOM 1249 N N . THR A 1 170 ? 5.337 -6.087 -10.781 1.00 91.69 170 THR A N 1
ATOM 1250 C CA . THR A 1 170 ? 4.711 -5.216 -9.789 1.00 91.69 170 THR A CA 1
ATOM 1251 C C . THR A 1 170 ? 5.607 -5.064 -8.562 1.00 91.69 170 THR A C 1
ATOM 1253 O O . THR A 1 170 ? 6.057 -6.047 -7.964 1.00 91.69 170 THR A O 1
ATOM 1256 N N . VAL A 1 171 ? 5.876 -3.810 -8.196 1.00 93.00 171 VAL A N 1
ATOM 1257 C CA . VAL A 1 171 ? 6.722 -3.446 -7.054 1.00 93.00 171 VAL A CA 1
ATOM 1258 C C . VAL A 1 171 ? 5.905 -2.633 -6.060 1.00 93.00 171 VAL A C 1
ATOM 1260 O O . VAL A 1 171 ? 5.307 -1.612 -6.403 1.00 93.00 171 VAL A O 1
ATOM 1263 N N . HIS A 1 172 ? 5.926 -3.076 -4.809 1.00 94.19 172 HIS A N 1
ATOM 1264 C CA . HIS A 1 172 ? 5.300 -2.409 -3.680 1.00 94.19 172 HIS A CA 1
ATOM 1265 C C . HIS A 1 172 ? 6.361 -1.656 -2.884 1.00 94.19 172 HIS A C 1
ATOM 1267 O O . HIS A 1 172 ? 7.387 -2.226 -2.513 1.00 94.19 172 HIS A O 1
ATOM 1273 N N . THR A 1 173 ? 6.092 -0.392 -2.576 1.00 93.88 173 THR A N 1
ATOM 1274 C CA . THR A 1 173 ? 6.898 0.414 -1.658 1.00 93.88 173 THR A CA 1
ATOM 1275 C C . THR A 1 173 ? 6.042 0.793 -0.462 1.00 93.88 173 THR A C 1
ATOM 1277 O O . THR A 1 173 ? 5.040 1.482 -0.616 1.00 93.88 173 THR A O 1
ATOM 1280 N N . VAL A 1 174 ? 6.425 0.355 0.732 1.00 95.75 174 VAL A N 1
ATOM 1281 C CA . VAL A 1 174 ? 5.736 0.658 1.990 1.00 95.75 174 VAL A CA 1
ATOM 1282 C C . VAL A 1 174 ? 6.598 1.581 2.833 1.00 95.75 174 VAL A C 1
ATOM 1284 O O . VAL A 1 174 ? 7.806 1.384 2.920 1.00 95.75 174 VAL A O 1
ATOM 1287 N N . PHE A 1 175 ? 5.995 2.573 3.477 1.00 94.69 175 PHE A N 1
ATOM 1288 C CA . PHE A 1 175 ? 6.689 3.452 4.414 1.00 94.69 175 PHE A CA 1
ATOM 1289 C C . PHE A 1 175 ? 5.743 3.976 5.493 1.00 94.69 175 PHE A C 1
ATOM 1291 O O . PHE A 1 175 ? 4.526 4.048 5.307 1.00 94.69 175 PHE A O 1
ATOM 1298 N N . VAL A 1 176 ? 6.324 4.351 6.632 1.00 93.56 176 VAL A N 1
ATOM 1299 C CA . VAL A 1 176 ? 5.611 5.023 7.723 1.00 93.56 176 VAL A CA 1
ATOM 1300 C C . VAL A 1 176 ? 5.932 6.509 7.666 1.00 93.56 176 VAL A C 1
ATOM 1302 O O . VAL A 1 176 ? 7.102 6.892 7.616 1.00 93.56 176 VAL A O 1
ATOM 1305 N N . VAL A 1 177 ? 4.896 7.342 7.690 1.00 90.69 177 VAL A N 1
ATOM 1306 C CA . VAL A 1 177 ? 5.027 8.794 7.853 1.00 90.69 177 VAL A CA 1
ATOM 1307 C C . VAL A 1 177 ? 4.719 9.130 9.300 1.00 90.69 177 VAL A C 1
ATOM 1309 O O . VAL A 1 177 ? 3.650 8.771 9.783 1.00 90.69 177 VAL A O 1
ATOM 1312 N N . GLU A 1 178 ? 5.651 9.800 9.973 1.00 90.50 178 GLU A N 1
ATOM 1313 C CA . GLU A 1 178 ? 5.463 10.315 11.329 1.00 90.50 178 GLU A CA 1
ATOM 1314 C C . GLU A 1 178 ? 4.792 11.699 11.297 1.00 90.50 178 GLU A C 1
ATOM 1316 O O . GLU A 1 178 ? 5.150 12.567 10.497 1.00 90.50 178 GLU A O 1
ATOM 1321 N N . GLU A 1 179 ? 3.796 11.888 12.156 1.00 86.88 179 GLU A N 1
ATOM 1322 C CA . GLU A 1 179 ? 3.046 13.121 12.375 1.00 86.88 179 GLU A CA 1
ATOM 1323 C C . GLU A 1 179 ? 3.643 13.937 13.536 1.00 86.88 179 GLU A C 1
ATOM 1325 O O . GLU A 1 179 ? 4.479 13.464 14.303 1.00 86.88 179 GLU A O 1
ATOM 1330 N N . LYS A 1 180 ? 3.186 15.187 13.703 1.00 80.25 180 LYS A N 1
ATOM 1331 C CA . LYS A 1 180 ? 3.738 16.178 14.654 1.00 80.25 180 LYS A CA 1
ATOM 1332 C C . LYS A 1 180 ? 3.691 15.756 16.141 1.00 80.25 180 LYS A C 1
ATOM 1334 O O . LYS A 1 180 ? 4.294 16.418 16.977 1.00 80.25 180 LYS A O 1
ATOM 1339 N N . ASP A 1 181 ? 2.989 14.681 16.477 1.00 86.94 181 ASP A N 1
ATOM 1340 C CA . ASP A 1 181 ? 2.816 14.132 17.828 1.00 86.94 181 ASP A CA 1
ATOM 1341 C C . ASP A 1 181 ? 3.380 12.703 17.980 1.00 86.94 181 ASP A C 1
ATOM 1343 O O . ASP A 1 181 ? 3.073 12.010 18.950 1.00 86.94 181 ASP A O 1
ATOM 1347 N N . GLY A 1 182 ? 4.201 12.250 17.027 1.00 85.94 182 GLY A N 1
ATOM 1348 C CA . GLY A 1 182 ? 4.788 10.910 17.026 1.00 85.94 182 GLY A CA 1
ATOM 1349 C C . GLY A 1 182 ? 3.829 9.809 16.568 1.00 85.94 182 GLY A C 1
ATOM 1350 O O . GLY A 1 182 ? 4.230 8.642 16.480 1.00 85.94 182 GLY A O 1
ATOM 1351 N N . ARG A 1 183 ? 2.568 10.137 16.243 1.00 89.12 183 ARG A N 1
ATOM 1352 C CA . ARG A 1 183 ? 1.676 9.201 15.546 1.00 89.12 183 ARG A CA 1
ATOM 1353 C C . ARG A 1 183 ? 2.186 8.930 14.149 1.00 89.12 183 ARG A C 1
ATOM 1355 O O . ARG A 1 183 ? 2.945 9.713 13.590 1.00 89.12 183 ARG A O 1
ATOM 1362 N N . GLY A 1 184 ? 1.798 7.796 13.593 1.00 89.38 184 GLY A N 1
ATOM 1363 C CA . GLY A 1 184 ? 2.178 7.425 12.250 1.00 89.38 184 GLY A CA 1
ATOM 1364 C C . GLY A 1 184 ? 0.995 7.001 11.404 1.00 89.38 184 GLY A C 1
ATOM 1365 O O . GLY A 1 184 ? -0.025 6.526 11.898 1.00 89.38 184 GLY A O 1
ATOM 1366 N N . SER A 1 185 ? 1.187 7.133 10.101 1.00 90.44 185 SER A N 1
ATOM 1367 C CA . SER A 1 185 ? 0.311 6.574 9.078 1.00 90.44 185 SER A CA 1
ATOM 1368 C C . SER A 1 185 ? 1.133 5.665 8.169 1.00 90.44 185 SER A C 1
ATOM 1370 O O . SER A 1 185 ? 2.302 5.954 7.890 1.00 90.44 185 SER A O 1
ATOM 1372 N N . ILE A 1 186 ? 0.541 4.558 7.719 1.00 93.69 186 ILE A N 1
ATOM 1373 C CA . ILE A 1 186 ? 1.211 3.616 6.816 1.00 93.69 186 ILE A CA 1
ATOM 1374 C C . ILE A 1 186 ? 0.775 3.913 5.389 1.00 93.69 186 ILE A C 1
ATOM 1376 O O . ILE A 1 186 ? -0.419 4.009 5.113 1.00 93.69 186 ILE A O 1
ATOM 1380 N N . PHE A 1 187 ? 1.737 4.007 4.481 1.00 93.38 187 PHE A N 1
ATOM 1381 C CA . PHE A 1 187 ? 1.504 4.179 3.056 1.00 93.38 187 PHE A CA 1
ATOM 1382 C C . PHE A 1 187 ? 2.108 3.012 2.289 1.00 93.38 187 PHE A C 1
ATOM 1384 O O . PHE A 1 187 ? 3.206 2.560 2.599 1.00 93.38 187 PHE A O 1
ATOM 1391 N N . MET A 1 188 ? 1.398 2.568 1.260 1.00 94.50 188 MET A N 1
ATOM 1392 C CA . MET A 1 188 ? 1.886 1.699 0.204 1.00 94.50 188 MET A CA 1
ATOM 1393 C C . MET A 1 188 ? 1.727 2.416 -1.125 1.00 94.50 188 MET A C 1
ATOM 1395 O O . MET A 1 188 ? 0.631 2.877 -1.434 1.00 94.50 188 MET A O 1
ATOM 1399 N N . THR A 1 189 ? 2.779 2.451 -1.930 1.00 91.25 189 THR A N 1
ATOM 1400 C CA . THR A 1 189 ? 2.670 2.684 -3.367 1.00 91.25 189 THR A 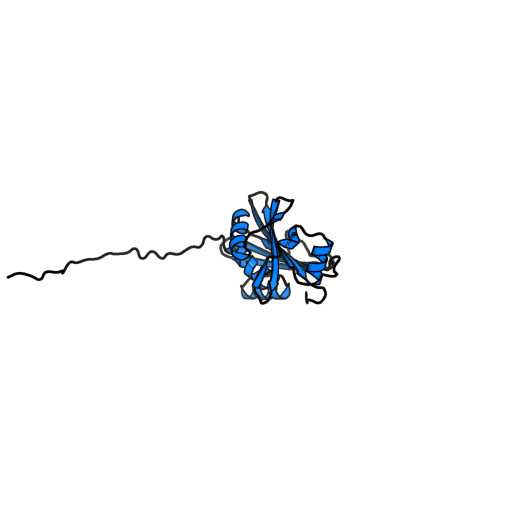CA 1
ATOM 1401 C C . THR A 1 189 ? 2.889 1.373 -4.109 1.00 91.25 189 THR A C 1
ATOM 1403 O O . THR A 1 189 ? 3.693 0.540 -3.694 1.00 91.25 189 THR A O 1
ATOM 1406 N N . VAL A 1 190 ? 2.145 1.165 -5.187 1.00 91.06 190 VAL A N 1
ATOM 1407 C CA . VAL A 1 190 ? 2.232 -0.021 -6.038 1.00 91.06 190 VAL A CA 1
ATOM 1408 C C . VAL A 1 190 ? 2.450 0.450 -7.457 1.00 91.06 190 VAL A C 1
ATOM 1410 O O . VAL A 1 190 ? 1.548 1.044 -8.039 1.00 91.06 190 VAL A O 1
ATOM 1413 N N . ALA A 1 191 ? 3.636 0.200 -7.999 1.00 89.69 191 ALA A N 1
ATOM 1414 C CA . ALA A 1 191 ? 3.901 0.374 -9.417 1.00 89.69 191 ALA A CA 1
ATOM 1415 C C . ALA A 1 191 ? 3.518 -0.928 -10.120 1.00 89.69 191 ALA A C 1
ATOM 1417 O O . ALA A 1 191 ? 4.154 -1.956 -9.883 1.00 89.69 191 ALA A O 1
ATOM 1418 N N . ARG A 1 192 ? 2.457 -0.889 -10.931 1.00 86.69 192 ARG A N 1
ATOM 1419 C CA . ARG A 1 192 ? 1.978 -2.036 -11.710 1.00 86.69 192 ARG A CA 1
ATOM 1420 C C . ARG A 1 192 ? 2.386 -1.921 -13.158 1.00 86.69 192 ARG A C 1
ATOM 1422 O O . ARG A 1 192 ? 2.453 -0.821 -13.707 1.00 86.69 192 ARG A O 1
ATOM 1429 N N . ARG A 1 193 ? 2.603 -3.074 -13.778 1.00 84.62 193 ARG A N 1
ATOM 1430 C CA . ARG A 1 193 ? 2.895 -3.148 -15.205 1.00 84.62 193 ARG A CA 1
ATOM 1431 C C . ARG A 1 193 ? 1.727 -2.600 -16.040 1.00 84.62 193 ARG A C 1
ATOM 1433 O O . ARG A 1 193 ? 0.583 -2.675 -15.588 1.00 84.62 193 ARG A O 1
ATOM 1440 N N . PRO A 1 194 ? 1.995 -2.063 -17.243 1.00 72.56 194 PRO A N 1
ATOM 1441 C CA . PRO A 1 194 ? 0.961 -1.461 -18.090 1.00 72.56 194 PRO A CA 1
ATOM 1442 C C . PRO A 1 194 ? -0.172 -2.427 -18.474 1.00 72.56 194 PRO A C 1
ATOM 1444 O O . PRO A 1 194 ? -1.296 -1.997 -18.716 1.00 72.56 194 PRO A O 1
ATOM 1447 N N . ASP A 1 195 ? 0.128 -3.724 -18.552 1.00 77.06 195 ASP A N 1
ATOM 1448 C CA . ASP A 1 195 ? -0.789 -4.799 -18.938 1.00 77.06 195 ASP A CA 1
ATOM 1449 C C . ASP A 1 195 ? -1.592 -5.376 -17.760 1.00 77.06 195 ASP A C 1
ATOM 1451 O O . ASP A 1 195 ? -2.511 -6.172 -17.966 1.00 77.06 195 ASP A O 1
ATOM 1455 N N . GLU A 1 196 ? -1.282 -4.984 -16.521 1.00 74.56 196 GLU A N 1
ATOM 1456 C CA . GLU A 1 196 ? -2.020 -5.452 -15.354 1.00 74.56 196 GLU A CA 1
ATOM 1457 C C . GLU A 1 196 ? -3.326 -4.667 -15.161 1.00 74.56 196 GLU A C 1
ATOM 1459 O O . GLU A 1 196 ? -3.332 -3.435 -15.239 1.00 74.56 196 GLU A O 1
ATOM 1464 N N . PRO A 1 197 ? -4.445 -5.346 -14.834 1.00 67.50 197 PRO A N 1
ATOM 1465 C CA . PRO A 1 197 ? -5.686 -4.654 -14.514 1.00 67.50 197 PRO A CA 1
ATOM 1466 C C . PRO A 1 197 ? -5.477 -3.699 -13.334 1.00 67.50 197 PRO A C 1
ATOM 1468 O O . PRO A 1 197 ? -4.755 -4.047 -12.390 1.00 67.50 197 PRO A O 1
ATOM 1471 N N . ARG A 1 198 ? -6.121 -2.529 -13.385 1.00 63.69 198 ARG A N 1
ATOM 1472 C CA . ARG A 1 198 ? -6.107 -1.532 -12.303 1.00 63.69 198 ARG A CA 1
ATOM 1473 C C . ARG A 1 198 ? -6.837 -2.037 -11.053 1.00 63.69 198 ARG A C 1
ATOM 1475 O O . ARG A 1 198 ? -7.747 -2.883 -11.194 1.00 63.69 198 ARG A O 1
#

Sequence (198 aa):
MRLRLQRAVAAVLAAIGGALICAAPARAELVEAFDTLCIGTDARIDAVTKEAFRLGWKMSPPSPRTRAPREGEIGVTLVNVGHKQMVRANVIVPDVPLDSGSVSSVCAVFGDQMATSLQSGLAAKLGKAFINGEGRHVWMYSRREGAIVPETGLFNSSPAAIAAAWADRTVHTVFVVEEKDGRGSIFMTVARRPDEPR

Foldseek 3Di:
DDDDDDDDDDDDDDDDPPPPPVPVDPLCPQLVLCCQQCVVQVLDQVSSVVSCVVVVKDWDDDDPPDDDADVQKDKTWIWDDPDNKTKIWIKIWHPDQDPLRWTKIKIKIDIFAFLVSSQVSVCVPQNAFDQAPVRWGKWKFFDDPNDTGTPVVLRPDDPVVVSVDLQVGKMKMWTWDADPVRHIMIMIMITHHNPDDD

Organism: NCBI:txid69666